Protein AF-A0A6J8AK42-F1 (afdb_monomer_lite)

InterPro domains:
  IPR026960 Reverse transcriptase zinc-binding domain [PF13966] (102-183)

Structure (mmCIF, N/CA/C/O backbone):
data_AF-A0A6J8AK42-F1
#
_entry.id   AF-A0A6J8AK42-F1
#
loop_
_atom_site.group_PDB
_atom_site.id
_atom_site.type_symbol
_atom_site.label_atom_id
_atom_site.label_alt_id
_atom_site.label_comp_id
_atom_site.label_asym_id
_atom_site.label_entity_id
_atom_site.label_seq_id
_atom_site.pdbx_PDB_ins_code
_atom_site.Cartn_x
_atom_site.Cartn_y
_atom_site.Cartn_z
_atom_site.occupancy
_atom_site.B_iso_or_equiv
_atom_site.auth_seq_id
_atom_site.auth_comp_id
_atom_site.auth_asym_id
_atom_site.auth_atom_id
_atom_site.pdbx_PDB_model_num
ATOM 1 N N . MET A 1 1 ? 24.166 16.605 -44.932 1.00 48.28 1 MET A N 1
ATOM 2 C CA . MET A 1 1 ? 25.137 16.134 -45.944 1.00 48.28 1 MET A CA 1
ATOM 3 C C . MET A 1 1 ? 24.367 15.437 -47.058 1.00 48.28 1 MET A C 1
ATOM 5 O O . MET A 1 1 ? 23.591 14.537 -46.762 1.00 48.28 1 MET A O 1
ATOM 9 N N . LYS A 1 2 ? 24.463 15.902 -48.309 1.00 53.16 2 LYS A N 1
ATOM 10 C CA . LYS A 1 2 ? 23.848 15.203 -49.450 1.00 53.16 2 LYS A CA 1
ATOM 11 C C . LYS A 1 2 ? 24.775 14.044 -49.838 1.00 53.16 2 LYS A C 1
ATOM 13 O O . LYS A 1 2 ? 25.928 14.300 -50.144 1.00 53.16 2 LYS A O 1
ATOM 18 N N . GLY A 1 3 ? 24.295 12.802 -49.785 1.00 66.06 3 GLY A N 1
ATOM 19 C CA . GLY A 1 3 ? 24.991 11.646 -50.366 1.00 66.06 3 GLY A CA 1
ATOM 20 C C . GLY A 1 3 ? 25.289 10.497 -49.404 1.00 66.06 3 GLY A C 1
ATOM 21 O O . GLY A 1 3 ? 24.804 9.403 -49.639 1.00 66.06 3 GLY A O 1
ATOM 22 N N . ILE A 1 4 ? 26.032 10.739 -48.319 1.00 74.75 4 ILE A N 1
ATOM 23 C CA . ILE A 1 4 ? 26.529 9.674 -47.425 1.00 74.75 4 ILE A CA 1
ATOM 24 C C . ILE A 1 4 ? 25.590 9.496 -46.225 1.00 74.75 4 ILE A C 1
ATOM 26 O O . ILE A 1 4 ? 25.419 10.424 -45.430 1.00 74.75 4 ILE A O 1
ATOM 30 N N . ARG A 1 5 ? 24.975 8.318 -46.093 1.00 72.31 5 ARG A N 1
ATOM 31 C CA . ARG A 1 5 ? 24.069 7.940 -44.990 1.00 72.31 5 ARG A CA 1
ATOM 32 C C . ARG A 1 5 ? 24.432 6.600 -44.357 1.00 72.31 5 ARG A C 1
ATOM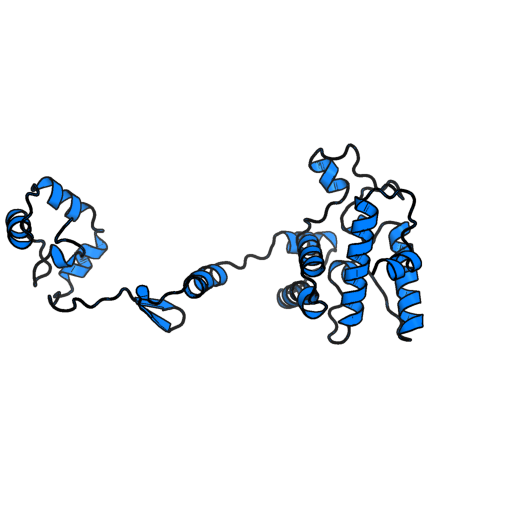 34 O O . ARG A 1 5 ? 24.191 6.416 -43.167 1.00 72.31 5 ARG A O 1
ATOM 41 N N . PHE A 1 6 ? 25.005 5.690 -45.133 1.00 73.19 6 PHE A N 1
ATOM 42 C CA . PHE A 1 6 ? 25.356 4.338 -44.722 1.00 73.19 6 PHE A CA 1
ATOM 43 C C . PHE A 1 6 ? 26.848 4.081 -44.910 1.00 73.19 6 PHE A C 1
ATOM 45 O O . PHE A 1 6 ? 27.521 4.758 -45.683 1.00 73.19 6 PHE A O 1
ATOM 52 N N . ILE A 1 7 ? 27.373 3.055 -44.238 1.00 75.44 7 ILE A N 1
ATOM 53 C CA . ILE A 1 7 ? 28.766 2.639 -44.442 1.00 75.44 7 ILE A CA 1
ATOM 54 C C . ILE A 1 7 ? 28.964 2.116 -45.877 1.00 75.44 7 ILE A C 1
ATOM 56 O O . ILE A 1 7 ? 29.995 2.376 -46.486 1.00 75.44 7 ILE A O 1
ATOM 60 N N . ASN A 1 8 ? 27.926 1.521 -46.473 1.00 74.50 8 ASN A N 1
ATOM 61 C CA . ASN A 1 8 ? 27.904 1.090 -47.879 1.00 74.50 8 ASN A CA 1
ATOM 62 C C . ASN A 1 8 ? 28.128 2.240 -48.867 1.00 74.50 8 ASN A C 1
ATOM 64 O O . ASN A 1 8 ? 28.582 2.024 -49.984 1.00 74.50 8 ASN A O 1
ATOM 68 N N . ASP A 1 9 ? 27.838 3.477 -48.464 1.00 77.00 9 ASP A N 1
ATOM 69 C CA . ASP A 1 9 ? 27.999 4.631 -49.343 1.00 77.00 9 ASP A CA 1
ATOM 70 C C . ASP A 1 9 ? 29.475 4.990 -49.565 1.00 77.00 9 ASP A C 1
ATOM 72 O O . ASP A 1 9 ? 29.782 5.667 -50.556 1.00 77.00 9 ASP A O 1
ATOM 76 N N . ILE A 1 10 ? 30.363 4.536 -48.668 1.00 81.06 10 ILE A N 1
ATOM 77 C CA . ILE A 1 10 ? 31.803 4.841 -48.622 1.00 81.06 10 ILE A CA 1
ATOM 78 C C . ILE A 1 10 ? 32.706 3.618 -48.858 1.00 81.06 10 ILE A C 1
ATOM 80 O O . ILE A 1 10 ? 33.928 3.755 -48.769 1.00 81.06 10 ILE A O 1
ATOM 84 N N . VAL A 1 11 ? 32.134 2.454 -49.168 1.00 80.50 11 VAL A N 1
ATOM 85 C CA . VAL A 1 11 ? 32.864 1.237 -49.561 1.00 80.50 11 VAL A CA 1
ATOM 86 C C . VAL A 1 11 ? 32.481 0.810 -50.977 1.00 80.50 11 VAL A C 1
ATOM 88 O O . VAL A 1 11 ? 31.446 1.232 -51.499 1.00 80.50 11 VAL A O 1
ATOM 91 N N . ASP A 1 12 ? 33.350 0.043 -51.623 1.00 78.00 12 ASP A N 1
ATOM 92 C CA . ASP A 1 12 ? 33.107 -0.562 -52.929 1.00 78.00 12 ASP A CA 1
ATOM 93 C C . ASP A 1 12 ? 32.477 -1.965 -52.817 1.00 78.00 12 ASP A C 1
ATOM 95 O O . ASP A 1 12 ? 32.235 -2.480 -51.724 1.00 78.00 12 ASP A O 1
ATOM 99 N N . ASP A 1 13 ? 32.224 -2.597 -53.966 1.00 72.38 13 ASP A N 1
ATOM 100 C CA . ASP A 1 13 ? 31.601 -3.926 -54.072 1.00 72.38 13 ASP A CA 1
ATOM 101 C C . ASP A 1 13 ? 32.464 -5.054 -53.462 1.00 72.38 13 ASP A C 1
ATOM 103 O O . ASP A 1 13 ? 32.001 -6.185 -53.287 1.00 72.38 13 ASP A O 1
ATOM 107 N N . LYS A 1 14 ? 33.733 -4.765 -53.149 1.00 69.62 14 LYS A N 1
ATOM 108 C CA . LYS A 1 14 ? 34.677 -5.676 -52.490 1.00 69.62 14 LYS A CA 1
ATOM 109 C C . LYS A 1 14 ? 34.805 -5.398 -50.989 1.00 69.62 14 LYS A C 1
ATOM 111 O O . LYS A 1 14 ? 35.549 -6.107 -50.319 1.00 69.62 14 LYS A O 1
ATOM 116 N N . GLY A 1 15 ? 34.085 -4.404 -50.464 1.00 70.31 15 GLY A N 1
ATOM 117 C CA . GLY A 1 15 ? 34.171 -3.979 -49.067 1.00 70.31 15 GLY A CA 1
ATOM 118 C C . GLY A 1 15 ? 35.372 -3.072 -48.772 1.00 70.31 15 GLY A C 1
ATOM 119 O O . GLY A 1 15 ? 35.615 -2.742 -47.609 1.00 70.31 15 GLY A O 1
ATOM 120 N N . GLU A 1 16 ? 36.116 -2.632 -49.791 1.00 81.12 16 GLU A N 1
ATOM 121 C CA . GLU A 1 16 ? 37.234 -1.704 -49.628 1.00 81.12 16 GLU A CA 1
ATOM 122 C C . GLU A 1 16 ? 36.736 -0.256 -49.578 1.00 81.12 16 GLU A C 1
A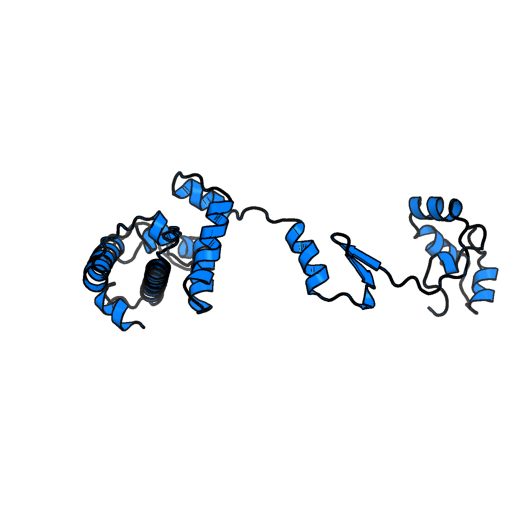TOM 124 O O . GLU A 1 16 ? 35.836 0.162 -50.307 1.00 81.12 16 GLU A O 1
ATOM 129 N N . PHE A 1 17 ? 37.321 0.559 -48.698 1.00 83.25 17 PHE A N 1
ATOM 130 C CA . PHE A 1 17 ? 36.904 1.951 -48.559 1.00 83.25 17 PHE A CA 1
ATOM 131 C C . PHE A 1 17 ? 37.307 2.799 -49.768 1.00 83.25 17 PHE A C 1
ATOM 133 O O . PHE A 1 17 ? 38.493 2.928 -50.076 1.00 83.25 17 PHE A O 1
ATOM 140 N N . LEU A 1 18 ? 36.340 3.523 -50.333 1.00 83.31 18 LEU A N 1
ATOM 141 C CA . LEU A 1 18 ? 36.555 4.449 -51.443 1.00 83.31 18 LEU A CA 1
ATOM 142 C C . LEU A 1 18 ? 37.589 5.537 -51.093 1.00 83.31 18 LEU A C 1
ATOM 144 O O . LEU A 1 18 ? 37.727 5.976 -49.939 1.00 83.31 18 LEU A O 1
ATOM 148 N N . SER A 1 19 ? 38.330 5.987 -52.108 1.00 83.44 19 SER A N 1
ATOM 149 C CA . SER A 1 19 ? 39.258 7.113 -51.986 1.00 83.44 19 SER A CA 1
ATOM 150 C C . SER A 1 19 ? 38.510 8.445 -51.856 1.00 83.44 19 SER A C 1
ATOM 152 O O . SER A 1 19 ? 37.329 8.555 -52.195 1.00 83.44 19 SER A O 1
ATOM 154 N N . HIS A 1 20 ? 39.204 9.476 -51.366 1.00 83.25 20 HIS A N 1
ATOM 155 C CA . HIS A 1 20 ? 38.597 10.792 -51.171 1.00 83.25 20 HIS A CA 1
ATOM 156 C C . HIS A 1 20 ? 38.088 11.414 -52.485 1.00 83.25 20 HIS A C 1
ATOM 158 O O . HIS A 1 20 ? 36.958 11.899 -52.540 1.00 83.25 20 HIS A O 1
ATOM 164 N N . ASP A 1 21 ? 38.857 11.281 -53.569 1.00 83.88 21 ASP A N 1
ATOM 165 C CA . ASP A 1 21 ? 38.473 11.723 -54.913 1.00 83.88 21 ASP A CA 1
ATOM 166 C C . ASP A 1 21 ? 37.246 10.978 -55.447 1.00 83.88 21 ASP A C 1
ATOM 168 O O . ASP A 1 21 ? 36.349 11.581 -56.041 1.00 83.88 21 ASP A O 1
ATOM 172 N N . ALA A 1 22 ? 37.172 9.664 -55.207 1.00 83.88 22 ALA A N 1
ATOM 173 C CA . ALA A 1 22 ? 36.045 8.843 -55.639 1.00 83.88 22 ALA A CA 1
ATOM 174 C C . ALA A 1 22 ? 34.744 9.253 -54.932 1.00 83.88 22 ALA A C 1
ATOM 176 O O . ALA A 1 22 ? 33.697 9.336 -55.575 1.00 83.88 22 ALA A O 1
ATOM 177 N N . ILE A 1 23 ? 34.808 9.566 -53.635 1.00 83.50 23 ILE A N 1
ATOM 178 C CA . ILE A 1 23 ? 33.658 10.032 -52.845 1.00 83.50 23 ILE A CA 1
ATOM 179 C C . ILE A 1 23 ? 33.205 11.424 -53.302 1.00 83.50 23 ILE A C 1
ATOM 181 O O . ILE A 1 23 ? 32.009 11.635 -53.525 1.00 83.50 23 ILE A O 1
ATOM 185 N N . ASN A 1 24 ? 34.149 12.350 -53.499 1.00 84.50 24 ASN A N 1
ATOM 186 C CA . ASN A 1 24 ? 33.858 13.695 -53.999 1.00 84.50 24 ASN A CA 1
ATOM 187 C C . ASN A 1 24 ? 33.188 13.649 -55.375 1.00 84.50 24 ASN A C 1
ATOM 189 O O . ASN A 1 24 ? 32.169 14.307 -55.585 1.00 84.50 24 ASN A O 1
ATOM 193 N N . LYS A 1 25 ? 33.687 12.798 -56.279 1.00 84.88 25 LYS A N 1
ATOM 194 C CA . LYS A 1 25 ? 33.098 12.594 -57.607 1.00 84.88 25 LYS A CA 1
ATOM 195 C C . LYS A 1 25 ? 31.718 11.928 -57.547 1.00 84.88 25 LYS A C 1
ATOM 197 O O . LYS A 1 25 ? 30.821 12.340 -58.277 1.00 84.88 25 LYS A O 1
ATOM 202 N N . LYS A 1 26 ? 31.532 10.921 -56.685 1.00 82.81 26 LYS A N 1
ATOM 203 C CA . LYS A 1 26 ? 30.281 10.144 -56.570 1.00 82.81 26 LYS A CA 1
ATOM 204 C C . LYS A 1 26 ? 29.116 10.978 -56.038 1.00 82.81 26 LYS A C 1
ATOM 206 O O . LYS A 1 26 ? 28.001 10.845 -56.531 1.00 82.81 26 LYS A O 1
ATOM 211 N N . TYR A 1 27 ? 29.365 11.840 -55.054 1.00 83.06 27 TYR A N 1
ATOM 212 C CA . TYR A 1 27 ? 28.313 12.620 -54.389 1.00 83.06 27 TYR A CA 1
ATOM 213 C C . TYR A 1 27 ? 28.354 14.119 -54.704 1.00 83.06 27 TYR A C 1
ATOM 215 O O . TYR A 1 27 ? 27.572 14.878 -54.132 1.00 83.06 27 TYR A O 1
ATOM 223 N N . ASN A 1 28 ? 29.236 14.539 -55.620 1.00 82.88 28 ASN A N 1
ATOM 224 C CA . ASN A 1 28 ? 29.503 15.941 -55.947 1.00 82.88 28 ASN A CA 1
ATOM 225 C C . ASN A 1 28 ? 29.790 16.773 -54.683 1.00 82.88 28 ASN A C 1
ATOM 227 O O . ASN A 1 28 ? 29.137 17.783 -54.403 1.00 82.88 28 ASN A O 1
ATOM 231 N N . LEU A 1 29 ? 30.724 16.272 -53.875 1.00 81.88 29 LEU A N 1
ATOM 232 C CA . LEU A 1 29 ? 31.144 16.862 -52.609 1.00 81.88 29 LEU A CA 1
ATOM 233 C C . LEU A 1 29 ? 32.526 17.512 -52.756 1.00 81.88 29 LEU A C 1
ATOM 235 O O . LEU A 1 29 ? 33.324 17.105 -53.594 1.00 81.88 29 LEU A O 1
ATOM 239 N N . ASN A 1 30 ? 32.804 18.516 -51.923 1.00 82.31 30 ASN A N 1
ATOM 240 C CA . ASN A 1 30 ? 34.119 19.152 -51.812 1.00 82.31 30 ASN A CA 1
ATOM 241 C C . ASN A 1 30 ? 34.685 18.891 -50.410 1.00 82.31 30 ASN A C 1
ATOM 243 O O . ASN A 1 30 ? 34.696 19.778 -49.558 1.00 82.31 30 ASN A O 1
ATOM 247 N N . VAL A 1 31 ? 35.019 17.629 -50.139 1.00 82.75 31 VAL A N 1
ATOM 248 C CA . VAL A 1 31 ? 35.445 17.142 -48.821 1.00 82.75 31 VAL A CA 1
ATOM 249 C C . VAL A 1 31 ? 36.935 16.806 -48.866 1.00 82.75 31 VAL A C 1
ATOM 251 O O . VAL A 1 31 ? 37.419 16.245 -49.853 1.00 82.75 31 VAL A O 1
ATOM 254 N N . THR A 1 32 ? 37.684 17.151 -47.817 1.00 86.00 32 THR A N 1
ATOM 255 C CA . THR A 1 32 ? 39.128 16.888 -47.781 1.00 86.00 32 THR A CA 1
ATOM 256 C C . THR A 1 32 ? 39.428 15.430 -47.433 1.00 86.00 32 THR A C 1
ATOM 258 O O . THR A 1 32 ? 38.596 14.698 -46.890 1.00 86.00 32 THR A O 1
ATOM 261 N N . PHE A 1 33 ? 40.662 14.996 -47.697 1.00 86.62 33 PHE A N 1
ATOM 262 C CA . PHE A 1 33 ? 41.138 13.687 -47.248 1.00 86.62 33 PHE A CA 1
ATOM 263 C C . PHE A 1 33 ? 40.980 13.493 -45.728 1.00 86.62 33 PHE A C 1
ATOM 265 O O . PHE A 1 33 ? 40.582 12.414 -45.289 1.00 86.62 33 PHE A O 1
ATOM 272 N N . VAL A 1 34 ? 41.249 14.534 -44.930 1.00 86.94 34 VAL A N 1
ATOM 273 C CA . VAL A 1 34 ? 41.191 14.477 -43.458 1.00 86.94 34 VAL A CA 1
ATOM 274 C C . VAL A 1 34 ? 39.763 14.249 -42.965 1.00 86.94 34 VAL A C 1
ATOM 276 O O . VAL A 1 34 ? 39.544 13.454 -42.048 1.00 86.94 34 VAL A O 1
ATOM 279 N N . ASP A 1 35 ? 38.782 14.879 -43.606 1.00 84.12 35 ASP A N 1
ATOM 280 C CA . ASP A 1 35 ? 37.367 14.708 -43.267 1.00 84.12 35 ASP A CA 1
ATOM 281 C C . ASP A 1 35 ? 36.910 13.261 -43.516 1.00 84.12 35 ASP A C 1
ATOM 283 O O . ASP A 1 35 ? 36.260 12.640 -42.673 1.00 84.12 35 ASP A O 1
ATOM 287 N N . ILE A 1 36 ? 37.313 12.678 -44.650 1.00 82.94 36 ILE A N 1
ATOM 288 C CA . ILE A 1 36 ? 36.985 11.288 -44.996 1.00 82.94 36 ILE A CA 1
ATOM 289 C C . ILE A 1 36 ? 37.731 10.301 -44.096 1.00 82.94 36 ILE A C 1
ATOM 291 O O . ILE A 1 36 ? 37.151 9.299 -43.671 1.00 82.94 36 ILE A O 1
ATOM 295 N N . LEU A 1 37 ? 38.989 10.580 -43.753 1.00 84.19 37 LEU A N 1
ATOM 296 C CA . LEU A 1 37 ? 39.739 9.779 -42.789 1.00 84.19 37 LEU A CA 1
ATOM 297 C C . LEU A 1 37 ? 39.067 9.791 -41.411 1.00 84.19 37 LEU A C 1
ATOM 299 O O . LEU A 1 37 ? 38.938 8.736 -40.794 1.00 84.19 37 LEU A O 1
ATOM 303 N N . SER A 1 38 ? 38.582 10.947 -40.957 1.00 85.50 38 SER A N 1
ATOM 304 C CA . SER A 1 38 ? 37.866 11.076 -39.683 1.00 85.50 38 SER A CA 1
ATOM 305 C C . SER A 1 38 ? 36.605 10.208 -39.656 1.00 85.50 38 SER A C 1
ATOM 307 O O . SER A 1 38 ? 36.372 9.493 -38.682 1.00 85.50 38 SER A O 1
ATOM 309 N N . ILE A 1 39 ? 35.845 10.175 -40.757 1.00 83.50 39 ILE A N 1
ATOM 310 C CA . ILE A 1 39 ? 34.684 9.282 -40.907 1.00 83.50 39 ILE A CA 1
ATOM 311 C C . ILE A 1 39 ? 35.117 7.810 -40.839 1.00 83.50 39 ILE A C 1
ATOM 313 O O . ILE A 1 39 ? 34.519 7.029 -40.102 1.00 83.50 39 ILE A O 1
ATOM 317 N N . LYS A 1 40 ? 36.184 7.423 -41.554 1.00 83.88 40 LYS A N 1
ATOM 318 C CA . LYS A 1 40 ? 36.711 6.046 -41.514 1.00 83.88 40 LYS A CA 1
ATOM 319 C C . LYS A 1 40 ? 37.176 5.654 -40.112 1.00 83.88 40 LYS A C 1
ATOM 321 O O . LYS A 1 40 ? 36.998 4.506 -39.709 1.00 83.88 40 LYS A O 1
ATOM 326 N N . LEU A 1 41 ? 37.780 6.571 -39.359 1.00 85.88 41 LEU A N 1
ATOM 327 C CA . LEU A 1 41 ? 38.254 6.315 -37.997 1.00 85.88 41 LEU A CA 1
ATOM 328 C C . LEU A 1 41 ? 37.110 6.202 -36.983 1.00 85.88 41 LEU A C 1
ATOM 330 O O . LEU A 1 41 ? 37.238 5.423 -36.043 1.00 85.88 41 LEU A O 1
ATOM 334 N N . ALA A 1 42 ? 35.992 6.896 -37.203 1.00 87.25 42 ALA A N 1
ATOM 335 C CA . ALA A 1 42 ? 34.809 6.821 -36.343 1.00 87.25 42 ALA A CA 1
ATOM 336 C C . ALA A 1 42 ? 34.072 5.468 -36.413 1.00 87.25 42 ALA A C 1
ATOM 338 O O . ALA A 1 42 ? 33.265 5.163 -35.537 1.00 87.25 42 ALA A O 1
ATOM 339 N N . ILE A 1 43 ? 34.338 4.648 -37.436 1.00 85.69 43 ILE A N 1
ATOM 340 C CA . ILE A 1 43 ? 33.735 3.316 -37.578 1.00 85.69 43 ILE A CA 1
ATOM 341 C C . ILE A 1 43 ? 34.451 2.322 -36.641 1.00 85.69 43 ILE A C 1
ATOM 343 O O . ILE A 1 43 ? 35.679 2.176 -36.755 1.00 85.69 43 ILE A O 1
ATOM 347 N N . PRO A 1 44 ? 33.715 1.606 -35.763 1.00 88.31 44 PRO A N 1
ATOM 348 C CA . PRO A 1 44 ? 34.269 0.567 -34.893 1.00 88.31 44 PRO A CA 1
ATOM 349 C C . PRO A 1 44 ? 35.057 -0.498 -35.663 1.00 88.31 44 PRO A C 1
ATOM 351 O O . PRO A 1 44 ? 34.723 -0.826 -36.801 1.00 88.31 44 PRO A O 1
ATOM 354 N N . ARG A 1 45 ? 36.103 -1.056 -35.041 1.00 81.62 45 ARG A N 1
ATOM 355 C CA . ARG A 1 45 ? 36.974 -2.060 -35.684 1.00 81.62 45 ARG A CA 1
ATOM 356 C C . ARG A 1 45 ? 36.198 -3.311 -36.089 1.00 81.62 45 ARG A C 1
ATOM 358 O O . ARG A 1 45 ? 36.238 -3.668 -37.258 1.00 81.62 45 ARG A O 1
ATOM 365 N N . ASP A 1 46 ? 35.388 -3.843 -35.181 1.00 82.69 46 ASP A N 1
ATOM 366 C CA . ASP A 1 46 ? 34.572 -5.040 -35.419 1.00 82.69 46 ASP A CA 1
ATOM 367 C C . ASP A 1 46 ? 33.662 -4.893 -36.650 1.00 82.69 46 ASP A C 1
ATOM 369 O O . ASP A 1 46 ? 33.413 -5.847 -37.379 1.00 82.69 46 ASP A O 1
ATOM 373 N N . TRP A 1 47 ? 33.182 -3.676 -36.930 1.00 81.50 47 TRP A N 1
ATOM 374 C CA . TRP A 1 47 ? 32.343 -3.414 -38.100 1.00 81.50 47 TRP A CA 1
ATOM 375 C C . TRP A 1 47 ? 33.151 -3.421 -39.396 1.00 81.50 47 TRP A C 1
ATOM 377 O O . TRP A 1 47 ? 32.658 -3.905 -40.409 1.00 81.50 47 TRP A O 1
ATOM 387 N N . LYS A 1 48 ? 34.390 -2.915 -39.374 1.00 79.19 48 LYS A N 1
ATOM 388 C CA . LYS A 1 48 ? 35.296 -2.966 -40.535 1.00 79.19 48 LYS A CA 1
ATOM 389 C C . LYS A 1 48 ? 35.619 -4.408 -40.903 1.00 79.19 48 LYS A C 1
ATOM 391 O O . LYS A 1 48 ? 35.581 -4.745 -42.081 1.00 79.19 48 LYS A O 1
ATOM 396 N N . ASP A 1 49 ? 35.857 -5.246 -39.899 1.00 78.88 49 ASP A N 1
ATOM 397 C CA . ASP A 1 49 ? 36.142 -6.666 -40.101 1.00 78.88 49 ASP A CA 1
ATOM 398 C C . ASP A 1 49 ? 34.935 -7.394 -40.714 1.00 78.88 49 ASP A C 1
ATOM 400 O O . ASP A 1 49 ? 35.096 -8.185 -41.642 1.00 78.88 49 ASP A O 1
ATOM 404 N N . LEU A 1 50 ? 33.714 -7.065 -40.276 1.00 76.19 50 LEU A N 1
ATOM 405 C CA . LEU A 1 50 ? 32.478 -7.607 -40.854 1.00 76.19 50 LEU A CA 1
ATOM 406 C C . LEU A 1 50 ? 32.245 -7.163 -42.306 1.00 76.19 50 LEU A C 1
ATOM 408 O O . LEU A 1 50 ? 31.798 -7.967 -43.123 1.00 76.19 50 LEU A O 1
ATOM 412 N N . ILE A 1 51 ? 32.557 -5.908 -42.638 1.00 75.25 51 ILE A N 1
ATOM 413 C CA . ILE A 1 51 ? 32.401 -5.367 -43.999 1.00 75.25 51 ILE A CA 1
ATOM 414 C C . ILE A 1 51 ? 33.359 -6.048 -44.980 1.00 75.25 51 ILE A C 1
ATOM 416 O O . ILE A 1 51 ? 32.975 -6.317 -46.111 1.00 75.25 51 ILE A O 1
ATOM 420 N N . LEU A 1 52 ? 34.582 -6.362 -44.547 1.00 69.31 52 LEU A N 1
ATOM 421 C CA . LEU A 1 52 ? 35.570 -7.064 -45.374 1.00 69.31 52 LEU A CA 1
ATOM 422 C C . LEU A 1 52 ? 35.199 -8.536 -45.623 1.00 69.31 52 LEU A C 1
ATOM 424 O O . LEU A 1 52 ? 35.619 -9.119 -46.618 1.00 69.31 52 LEU A O 1
ATOM 428 N N . GLN A 1 53 ? 34.426 -9.148 -44.721 1.00 67.12 53 GLN A N 1
ATOM 429 C CA . GLN A 1 53 ? 34.006 -10.551 -44.823 1.00 67.12 53 GLN A CA 1
ATOM 430 C C . GLN A 1 53 ? 32.734 -10.743 -45.658 1.00 67.12 53 GLN A C 1
ATOM 432 O O . GLN A 1 53 ? 32.513 -11.824 -46.206 1.00 67.12 53 GLN A O 1
ATOM 437 N N . GLN A 1 54 ? 31.882 -9.722 -45.749 1.00 63.22 54 GLN A N 1
ATOM 438 C CA . GLN A 1 54 ? 30.643 -9.773 -46.517 1.00 63.22 54 GLN A CA 1
ATOM 439 C C . GLN A 1 54 ? 30.871 -9.095 -47.869 1.00 63.22 54 GLN A C 1
ATOM 441 O O . GLN A 1 54 ? 31.072 -7.891 -47.935 1.00 63.22 54 GLN A O 1
ATOM 446 N N . HIS A 1 55 ? 30.814 -9.846 -48.972 1.00 57.75 55 HIS A N 1
ATOM 447 C CA . HIS A 1 55 ? 30.713 -9.244 -50.304 1.00 57.75 55 HIS A CA 1
ATOM 448 C C . HIS A 1 55 ? 29.398 -8.453 -50.389 1.00 57.75 55 HIS A C 1
ATOM 450 O O . HIS A 1 55 ? 28.324 -9.020 -50.603 1.00 57.75 55 HIS A O 1
ATOM 456 N N . MET A 1 56 ? 29.471 -7.145 -50.148 1.00 55.66 56 MET A N 1
ATOM 457 C CA . MET A 1 56 ? 28.305 -6.272 -50.053 1.00 55.66 56 MET A CA 1
ATOM 458 C C . MET A 1 56 ? 27.727 -6.037 -51.451 1.00 55.66 56 MET A C 1
ATOM 460 O O . MET A 1 56 ? 28.272 -5.280 -52.247 1.00 55.66 56 MET A O 1
ATOM 464 N N . SER A 1 57 ? 26.594 -6.667 -51.768 1.00 52.88 57 SER A N 1
ATOM 465 C CA . SER A 1 57 ? 25.860 -6.354 -52.998 1.00 52.88 57 SER A CA 1
ATOM 466 C C . SER A 1 57 ? 25.274 -4.928 -52.917 1.00 52.88 57 SER A C 1
ATOM 468 O O . SER A 1 57 ? 24.554 -4.651 -51.950 1.00 52.88 57 SER A O 1
ATOM 470 N N . PRO A 1 58 ? 25.464 -4.040 -53.915 1.00 48.69 58 PRO A N 1
ATOM 471 C CA . PRO A 1 58 ? 25.076 -2.621 -53.823 1.00 48.69 58 PRO A CA 1
ATOM 472 C C . PRO A 1 58 ? 23.569 -2.332 -53.841 1.00 48.69 58 PRO A C 1
ATOM 474 O O . PRO A 1 58 ? 23.171 -1.171 -53.879 1.00 48.69 58 PRO A O 1
ATOM 477 N N . ASN A 1 59 ? 22.708 -3.352 -53.859 1.00 47.25 59 ASN A N 1
ATOM 478 C CA . ASN A 1 59 ? 21.303 -3.189 -54.224 1.00 47.25 59 ASN A CA 1
ATOM 479 C C . ASN A 1 59 ? 20.336 -3.781 -53.198 1.00 47.25 59 ASN A C 1
ATOM 481 O O . ASN A 1 59 ? 19.586 -4.717 -53.454 1.00 47.25 59 ASN A O 1
ATOM 485 N N . SER A 1 60 ? 20.309 -3.169 -52.022 1.00 48.78 60 SER A N 1
ATOM 486 C CA . SER A 1 60 ? 19.188 -3.305 -51.090 1.00 48.78 60 SER A CA 1
ATOM 487 C C . SER A 1 60 ? 18.946 -1.972 -50.388 1.00 48.78 60 SER A C 1
ATOM 489 O O . SER A 1 60 ? 19.012 -1.837 -49.170 1.00 48.78 60 SER A O 1
ATOM 491 N N . ASN A 1 61 ? 18.593 -0.956 -51.178 1.00 47.47 61 ASN A N 1
ATOM 492 C CA . ASN A 1 61 ? 18.110 0.347 -50.696 1.00 47.47 61 ASN A CA 1
ATOM 493 C C . ASN A 1 61 ? 16.737 0.276 -49.987 1.00 47.47 61 ASN A C 1
ATOM 495 O O . ASN A 1 61 ? 15.989 1.250 -49.951 1.00 47.47 61 ASN A O 1
ATOM 499 N N . SER A 1 62 ? 16.397 -0.862 -49.386 1.00 50.25 62 SER A N 1
ATOM 500 C CA . SER A 1 62 ? 15.224 -1.024 -48.535 1.00 50.25 62 SER A CA 1
ATOM 501 C C . SER A 1 62 ? 15.550 -1.799 -47.260 1.00 50.25 62 SER A C 1
ATOM 503 O O . SER A 1 62 ? 14.755 -2.625 -46.817 1.00 50.25 62 SER A O 1
ATOM 505 N N . PHE A 1 63 ? 16.693 -1.539 -46.627 1.00 55.12 63 PHE A N 1
ATOM 506 C CA . PHE A 1 63 ? 16.825 -1.870 -45.212 1.00 55.12 63 PHE A CA 1
ATOM 507 C C . PHE A 1 63 ? 16.128 -0.786 -44.393 1.00 55.12 63 PHE A C 1
ATOM 509 O O . PHE A 1 63 ? 16.733 0.163 -43.899 1.00 55.12 63 PHE A O 1
ATOM 516 N N . GLY A 1 64 ? 14.806 -0.912 -44.267 1.00 58.16 64 GLY A N 1
ATOM 517 C CA . GLY A 1 64 ? 14.134 -0.309 -43.126 1.00 58.16 64 GLY A CA 1
ATOM 518 C C . GLY A 1 64 ? 14.741 -0.953 -41.890 1.00 58.16 64 GLY A C 1
ATOM 519 O O . GLY A 1 64 ? 14.734 -2.177 -41.801 1.00 58.16 64 GLY A O 1
ATOM 520 N N . PHE A 1 65 ? 15.314 -0.165 -40.981 1.00 66.62 65 PHE A N 1
ATOM 521 C CA . PHE A 1 65 ? 15.776 -0.696 -39.703 1.00 66.62 65 PHE A CA 1
ATOM 522 C C . PHE A 1 65 ? 14.656 -1.557 -39.113 1.00 66.62 65 PHE A C 1
ATOM 524 O O . PHE A 1 65 ? 13.518 -1.093 -39.033 1.00 66.62 65 PHE A O 1
ATOM 531 N N . VAL A 1 66 ? 14.944 -2.813 -38.784 1.00 68.00 66 VAL A N 1
ATOM 532 C CA . VAL A 1 66 ? 13.953 -3.738 -38.234 1.00 68.00 66 VAL A CA 1
ATOM 533 C C . VAL A 1 66 ? 14.200 -3.837 -36.742 1.00 68.00 66 VAL A C 1
ATOM 535 O O . VAL A 1 66 ? 15.301 -4.136 -36.295 1.00 68.00 66 VAL A O 1
ATOM 538 N N . PHE A 1 67 ? 13.160 -3.556 -35.982 1.00 71.94 67 PHE A N 1
ATOM 539 C CA . PHE A 1 67 ? 13.077 -3.869 -34.578 1.00 71.94 67 PHE A CA 1
ATOM 540 C C . PHE A 1 67 ? 12.668 -5.328 -34.410 1.00 71.94 67 PHE A C 1
ATOM 542 O O . PHE A 1 67 ? 11.679 -5.762 -35.006 1.00 71.94 67 PHE A O 1
ATOM 549 N N . GLU A 1 68 ? 13.427 -6.064 -33.605 1.00 74.12 68 GLU A N 1
ATOM 550 C CA . GLU A 1 68 ? 13.158 -7.457 -33.272 1.00 74.12 68 GLU A CA 1
ATOM 551 C C . GLU A 1 68 ? 12.997 -7.601 -31.758 1.00 74.12 68 GLU A C 1
ATOM 553 O O . GLU A 1 68 ? 13.914 -7.298 -30.995 1.00 74.12 68 GLU A O 1
ATOM 558 N N . TYR A 1 69 ? 11.815 -8.049 -31.331 1.00 70.31 69 TYR A N 1
ATOM 559 C CA . TYR A 1 69 ? 11.511 -8.357 -29.934 1.00 70.31 69 TYR A CA 1
ATOM 560 C C . TYR A 1 69 ? 10.531 -9.529 -29.851 1.00 70.31 69 TYR A C 1
ATOM 562 O O . TYR A 1 69 ? 9.528 -9.518 -30.561 1.00 70.31 69 TYR A O 1
ATOM 570 N N . GLU A 1 70 ? 10.823 -10.545 -29.030 1.00 65.50 70 GLU A N 1
ATOM 571 C CA . GLU A 1 70 ? 9.984 -11.752 -28.859 1.00 65.50 70 GLU A CA 1
ATOM 572 C C . GLU A 1 70 ? 9.482 -12.362 -30.188 1.00 65.50 70 GLU A C 1
ATOM 574 O O . GLU A 1 70 ? 8.293 -12.623 -30.372 1.00 65.50 70 GLU A O 1
ATOM 579 N N . ASN A 1 71 ? 10.381 -12.550 -31.162 1.00 66.69 71 ASN A N 1
ATOM 580 C CA . ASN A 1 71 ? 10.081 -13.047 -32.517 1.00 66.69 71 ASN A CA 1
ATOM 581 C C . ASN A 1 71 ? 9.172 -12.146 -33.380 1.00 66.69 71 ASN A C 1
ATOM 583 O O . ASN A 1 71 ? 8.777 -12.540 -34.481 1.00 66.69 71 ASN A O 1
ATOM 587 N N . LYS A 1 72 ? 8.856 -10.921 -32.945 1.00 69.94 72 LYS A N 1
ATOM 588 C CA . LYS A 1 72 ? 8.187 -9.914 -33.777 1.00 69.94 72 LYS A CA 1
ATOM 589 C C . LYS A 1 72 ? 9.229 -9.040 -34.456 1.00 69.94 72 LYS A C 1
ATOM 591 O O . LYS A 1 72 ? 9.968 -8.320 -33.794 1.00 69.94 72 LYS A O 1
ATOM 596 N N . LYS A 1 73 ? 9.243 -9.080 -35.789 1.00 76.12 73 LYS A N 1
ATOM 597 C CA . LYS A 1 73 ? 10.041 -8.195 -36.643 1.00 76.12 73 LYS A CA 1
ATOM 598 C C . LYS A 1 73 ? 9.156 -7.090 -37.190 1.00 76.12 73 LYS A C 1
ATOM 600 O O . LYS A 1 73 ? 8.194 -7.369 -37.905 1.00 76.12 73 LYS A O 1
ATOM 605 N N . MET A 1 74 ? 9.477 -5.839 -36.883 1.00 76.12 74 MET A N 1
ATOM 606 C CA . MET A 1 74 ? 8.763 -4.694 -37.442 1.00 76.12 74 MET A CA 1
ATOM 607 C C . MET A 1 74 ? 9.713 -3.583 -37.880 1.00 76.12 74 MET A C 1
ATOM 609 O O . MET A 1 74 ? 10.731 -3.361 -37.235 1.00 76.12 74 MET A O 1
ATOM 613 N N . PRO A 1 75 ? 9.405 -2.849 -38.958 1.00 79.94 75 PRO A N 1
ATOM 614 C CA . PRO A 1 75 ? 10.173 -1.663 -39.314 1.00 79.94 75 PRO A CA 1
ATOM 615 C C . PRO A 1 75 ? 10.149 -0.638 -38.174 1.00 79.94 75 PRO A C 1
ATOM 617 O O . PRO A 1 75 ? 9.082 -0.375 -37.622 1.00 79.94 75 PRO A O 1
ATOM 620 N N . ILE A 1 76 ? 11.279 0.013 -37.884 1.00 77.44 76 ILE A N 1
ATOM 621 C CA . ILE A 1 76 ? 11.373 1.106 -36.902 1.00 77.44 76 ILE A CA 1
ATOM 622 C C . ILE A 1 76 ? 10.382 2.227 -37.234 1.00 77.44 76 ILE A C 1
ATOM 624 O O . ILE A 1 76 ? 9.809 2.832 -36.336 1.00 77.44 76 ILE A O 1
ATOM 628 N N . SER A 1 77 ? 10.102 2.462 -38.520 1.00 77.31 77 SER A N 1
ATOM 629 C CA . SER A 1 77 ? 9.094 3.435 -38.963 1.00 77.31 77 SER A CA 1
ATOM 630 C C . SER A 1 77 ? 7.661 3.107 -38.528 1.00 77.31 77 SER A C 1
ATOM 632 O O . SER A 1 77 ? 6.800 3.979 -38.594 1.00 77.31 77 SER A O 1
ATOM 634 N N . LYS A 1 78 ? 7.393 1.866 -38.105 1.00 79.12 78 LYS A N 1
ATOM 635 C CA . LYS A 1 78 ? 6.091 1.394 -37.615 1.00 79.12 78 LYS A CA 1
ATOM 636 C C . LYS A 1 78 ? 6.078 1.142 -36.103 1.00 79.12 78 LYS A C 1
ATOM 638 O O . LYS A 1 78 ? 5.072 0.645 -35.605 1.00 79.12 78 LYS A O 1
ATOM 643 N N . LEU A 1 79 ? 7.164 1.459 -35.391 1.00 80.69 79 LEU A N 1
ATOM 644 C CA . LEU A 1 79 ? 7.209 1.332 -33.937 1.00 80.69 79 LEU A CA 1
ATOM 645 C C . LEU A 1 79 ? 6.307 2.366 -33.275 1.00 80.69 79 LEU A C 1
ATOM 647 O O . LEU A 1 79 ? 6.367 3.557 -33.586 1.00 80.69 79 LEU A O 1
ATOM 651 N N . PHE A 1 80 ? 5.540 1.916 -32.291 1.00 81.81 80 PHE A N 1
ATOM 652 C CA . PHE A 1 80 ? 4.873 2.797 -31.349 1.00 81.81 80 PHE A CA 1
ATOM 653 C C . PHE A 1 80 ? 5.643 2.840 -30.028 1.00 81.81 80 PHE A C 1
ATOM 655 O O . PHE A 1 80 ? 6.388 1.926 -29.679 1.00 81.81 80 PHE A O 1
ATOM 662 N N . ALA A 1 81 ? 5.406 3.890 -29.237 1.00 82.06 81 ALA A N 1
ATOM 663 C CA . ALA A 1 81 ? 6.026 4.045 -27.920 1.00 82.06 81 ALA A CA 1
ATOM 664 C C . ALA A 1 81 ? 5.801 2.824 -27.005 1.00 82.06 81 ALA A C 1
ATOM 666 O O . ALA A 1 81 ? 6.691 2.468 -26.242 1.00 82.06 81 ALA A O 1
ATOM 667 N N . LYS A 1 82 ? 4.650 2.142 -27.122 1.00 80.69 82 LYS A N 1
ATOM 668 C CA . LYS A 1 82 ? 4.333 0.916 -26.367 1.00 80.69 82 LYS A CA 1
ATOM 669 C C . LYS A 1 82 ? 5.295 -0.246 -26.656 1.00 80.69 82 LYS A C 1
ATOM 671 O O . LYS A 1 82 ? 5.609 -0.993 -25.739 1.00 80.69 82 LYS A O 1
ATOM 676 N N . ASP A 1 83 ? 5.767 -0.369 -27.899 1.00 79.19 83 ASP A N 1
ATOM 677 C CA . ASP A 1 83 ? 6.633 -1.469 -28.344 1.00 79.19 83 ASP A CA 1
ATOM 678 C C . ASP A 1 83 ? 8.070 -1.264 -27.841 1.00 79.19 83 ASP A C 1
ATOM 680 O O . ASP A 1 83 ? 8.804 -2.210 -27.576 1.00 79.19 83 ASP A O 1
ATOM 684 N N . VAL A 1 84 ? 8.467 -0.001 -27.669 1.00 79.75 84 VAL A N 1
ATOM 685 C CA . VAL A 1 84 ? 9.736 0.364 -27.034 1.00 79.75 84 VAL A CA 1
ATOM 686 C C . VAL A 1 84 ? 9.618 0.279 -25.508 1.00 79.75 84 VAL A C 1
ATOM 688 O O . VAL A 1 84 ? 10.554 -0.148 -24.841 1.00 79.75 84 VAL A O 1
ATOM 691 N N . TYR A 1 85 ? 8.469 0.654 -24.940 1.00 77.75 85 TYR A N 1
ATOM 692 C CA . TYR A 1 85 ? 8.222 0.619 -23.497 1.00 77.75 85 TYR A CA 1
ATOM 693 C C . TYR A 1 85 ? 8.241 -0.803 -22.918 1.00 77.75 85 TYR A C 1
ATOM 695 O O . TYR A 1 85 ? 8.785 -0.994 -21.831 1.00 77.75 85 TYR A O 1
ATOM 703 N N . SER A 1 86 ? 7.742 -1.807 -23.649 1.00 75.62 86 SER A N 1
ATOM 704 C CA . SER A 1 86 ? 7.823 -3.211 -23.214 1.00 75.62 86 SER A CA 1
ATOM 705 C C . SER A 1 86 ? 9.265 -3.670 -22.969 1.00 75.62 86 SER A C 1
ATOM 707 O O . SER A 1 86 ? 9.520 -4.366 -21.993 1.00 75.62 86 SER A O 1
ATOM 709 N N . LEU A 1 87 ? 10.237 -3.181 -23.753 1.00 74.69 87 LEU A N 1
ATOM 710 C CA . LEU A 1 87 ? 11.662 -3.474 -23.531 1.00 74.69 87 LEU A CA 1
ATOM 711 C C . LEU A 1 87 ? 12.172 -2.998 -22.172 1.00 74.69 87 LEU A C 1
ATOM 713 O O . LEU A 1 87 ? 13.110 -3.575 -21.627 1.00 74.69 87 LEU A O 1
ATOM 717 N N . PHE A 1 88 ? 11.629 -1.888 -21.674 1.00 73.69 88 PHE A N 1
ATOM 718 C CA . PHE A 1 88 ? 12.050 -1.312 -20.403 1.00 73.69 88 PHE A CA 1
ATOM 719 C C . PHE A 1 88 ? 11.399 -2.022 -19.221 1.00 73.69 88 PHE A C 1
ATOM 721 O O . PHE A 1 88 ? 12.045 -2.150 -18.184 1.00 73.69 88 PHE A O 1
ATOM 728 N N . ILE A 1 89 ? 10.167 -2.514 -19.382 1.00 71.50 89 ILE A N 1
ATOM 729 C CA . ILE A 1 89 ? 9.490 -3.312 -18.354 1.00 71.50 89 ILE A CA 1
ATOM 730 C C . ILE A 1 89 ? 10.228 -4.637 -18.131 1.00 71.50 89 ILE A C 1
ATOM 732 O O . ILE A 1 89 ? 10.541 -4.974 -16.990 1.00 71.50 89 ILE A O 1
ATOM 736 N N . ASP A 1 90 ? 10.588 -5.341 -19.205 1.00 64.25 90 ASP A N 1
ATOM 737 C CA . ASP A 1 90 ? 11.152 -6.693 -19.095 1.00 64.25 90 ASP A CA 1
ATOM 738 C C . ASP A 1 90 ? 12.613 -6.721 -18.608 1.00 64.25 90 ASP A C 1
ATOM 740 O O . ASP A 1 90 ? 13.136 -7.769 -18.233 1.00 64.25 90 ASP A O 1
ATOM 744 N N . ARG A 1 91 ? 13.287 -5.565 -18.555 1.00 60.56 91 ARG A N 1
ATOM 745 C CA . ARG A 1 91 ? 14.700 -5.454 -18.149 1.00 60.56 91 ARG A CA 1
ATOM 746 C C . ARG A 1 91 ? 14.930 -5.169 -16.668 1.00 60.56 91 ARG A C 1
ATOM 748 O O . ARG A 1 91 ? 16.088 -5.097 -16.258 1.00 60.56 91 ARG A O 1
ATOM 755 N N . GLY A 1 92 ? 13.890 -5.011 -15.850 1.00 56.50 92 GLY A N 1
ATOM 756 C CA . GLY A 1 92 ? 14.129 -4.748 -14.434 1.00 56.50 92 GLY A CA 1
ATOM 757 C C . GLY A 1 92 ? 12.888 -4.501 -13.600 1.00 56.50 92 GLY A C 1
ATOM 758 O O . GLY A 1 92 ? 12.644 -3.371 -13.184 1.00 56.50 92 GLY A O 1
ATOM 759 N N . SER A 1 93 ? 12.169 -5.567 -13.254 1.00 59.84 93 SER A N 1
ATOM 760 C CA . SER A 1 93 ? 11.344 -5.547 -12.047 1.00 59.84 93 SER A CA 1
ATOM 761 C C . SER A 1 93 ? 12.226 -5.915 -10.856 1.00 59.84 93 SER A C 1
ATOM 763 O O . SER A 1 93 ? 12.299 -7.072 -10.456 1.00 59.84 93 SER A O 1
ATOM 765 N N . VAL A 1 94 ? 12.947 -4.934 -10.312 1.00 70.31 94 VAL A N 1
ATOM 766 C CA . VAL A 1 94 ? 13.582 -5.102 -8.999 1.00 70.31 94 VAL A CA 1
ATOM 767 C C . VAL A 1 94 ? 12.496 -4.934 -7.944 1.00 70.31 94 VAL A C 1
ATOM 769 O O . VAL A 1 94 ? 11.779 -3.929 -7.960 1.00 70.31 94 VAL A O 1
ATOM 772 N N . SER A 1 95 ? 12.380 -5.900 -7.031 1.00 77.81 95 SER A N 1
ATOM 773 C CA . SER A 1 95 ? 11.445 -5.822 -5.909 1.00 77.81 95 SER A CA 1
ATOM 774 C C . SER A 1 95 ? 11.617 -4.489 -5.169 1.00 77.81 95 SER A C 1
ATOM 776 O O . SER A 1 95 ? 12.736 -4.131 -4.786 1.00 77.81 95 SER A O 1
ATOM 778 N N . PRO A 1 96 ? 10.543 -3.698 -4.991 1.00 84.56 96 PRO A N 1
ATOM 779 C CA . PRO A 1 96 ? 10.630 -2.421 -4.303 1.00 84.56 96 PRO A CA 1
ATOM 780 C C . PRO A 1 96 ? 11.218 -2.579 -2.899 1.00 84.56 96 PRO A C 1
ATOM 782 O O . PRO A 1 96 ? 10.767 -3.423 -2.131 1.00 84.56 96 PRO A O 1
ATOM 785 N N . ILE A 1 97 ? 12.122 -1.677 -2.501 1.00 89.00 97 ILE A N 1
ATOM 786 C CA . ILE A 1 97 ? 12.694 -1.625 -1.135 1.00 89.00 97 ILE A CA 1
ATOM 787 C C . ILE A 1 97 ? 11.588 -1.571 -0.061 1.00 89.00 97 ILE A C 1
ATOM 789 O O . ILE A 1 97 ? 11.776 -1.985 1.081 1.00 89.00 97 ILE A O 1
ATOM 793 N N . SER A 1 98 ? 10.407 -1.052 -0.411 1.00 92.25 98 SER A N 1
ATOM 794 C CA . SER A 1 98 ? 9.249 -1.045 0.480 1.00 92.25 98 SER A CA 1
ATOM 795 C C . SER A 1 98 ? 8.767 -2.445 0.863 1.00 92.25 98 SER A C 1
ATOM 797 O O . SER A 1 98 ? 8.311 -2.587 1.991 1.00 92.25 98 SER A O 1
ATOM 799 N N . GLN A 1 99 ? 8.876 -3.451 -0.016 1.00 94.31 99 GLN A N 1
ATOM 800 C CA . GLN A 1 99 ? 8.498 -4.838 0.290 1.00 94.31 99 GLN A CA 1
ATOM 801 C C . GLN A 1 99 ? 9.362 -5.401 1.411 1.00 94.31 99 GLN A C 1
ATOM 803 O O . GLN A 1 99 ? 8.833 -5.752 2.460 1.00 94.31 99 GLN A O 1
ATOM 808 N N . GLN A 1 100 ? 10.685 -5.341 1.233 1.00 92.81 100 GLN A N 1
ATOM 809 C CA . GLN A 1 100 ? 11.651 -5.765 2.245 1.00 92.81 100 GLN A CA 1
ATOM 810 C C . GLN A 1 100 ? 11.386 -5.067 3.584 1.00 92.81 100 GLN A C 1
ATOM 812 O O . GLN A 1 100 ? 11.313 -5.696 4.633 1.00 92.81 100 GLN A O 1
ATOM 817 N N . ARG A 1 101 ? 11.158 -3.750 3.558 1.00 93.88 101 ARG A N 1
ATOM 818 C CA . ARG A 1 101 ? 10.854 -2.999 4.781 1.00 93.88 101 ARG A CA 1
ATOM 819 C C . ARG A 1 101 ? 9.560 -3.437 5.460 1.00 93.88 101 ARG A C 1
ATOM 821 O O . ARG A 1 101 ? 9.462 -3.326 6.681 1.00 93.88 101 ARG A O 1
ATOM 828 N N . TRP A 1 102 ? 8.547 -3.830 4.694 1.00 95.50 102 TRP A N 1
ATOM 829 C CA . TRP A 1 102 ? 7.308 -4.356 5.255 1.00 95.50 102 TRP A CA 1
ATOM 830 C C . TRP A 1 102 ? 7.532 -5.725 5.890 1.00 95.50 102 TRP A C 1
ATOM 832 O O . TRP A 1 102 ? 7.122 -5.922 7.027 1.00 95.50 102 TRP A O 1
ATOM 842 N N . GLU A 1 103 ? 8.231 -6.619 5.202 1.00 94.12 103 GLU A N 1
ATOM 843 C CA . GLU A 1 103 ? 8.608 -7.943 5.707 1.00 94.12 103 GLU A CA 1
ATOM 844 C C . GLU A 1 103 ? 9.393 -7.848 7.020 1.00 94.12 103 GLU A C 1
ATOM 846 O O . GLU A 1 103 ? 9.005 -8.461 8.013 1.00 94.12 103 GLU A O 1
ATOM 851 N N . GLU A 1 104 ? 10.395 -6.966 7.085 1.00 93.00 104 GLU A N 1
ATOM 852 C CA . GLU A 1 104 ? 11.150 -6.663 8.310 1.00 93.00 104 GLU A CA 1
ATOM 853 C C . GLU A 1 104 ? 10.255 -6.097 9.428 1.00 93.00 104 GLU A C 1
ATOM 855 O O . GLU A 1 104 ? 10.332 -6.537 10.574 1.00 93.00 104 GLU A O 1
ATOM 860 N N . SER A 1 105 ? 9.378 -5.133 9.113 1.00 90.69 105 SER A N 1
ATOM 861 C CA . SER A 1 105 ? 8.527 -4.465 10.120 1.00 90.69 105 SER A CA 1
ATOM 862 C C . SER A 1 105 ? 7.456 -5.394 10.705 1.00 90.69 105 SER A C 1
ATOM 864 O O . SER A 1 105 ? 6.944 -5.153 11.801 1.00 90.69 105 SER A O 1
ATOM 866 N N . PHE A 1 106 ? 7.080 -6.430 9.960 1.00 89.06 106 PHE A N 1
ATOM 867 C CA . PHE A 1 106 ? 6.069 -7.409 10.350 1.00 89.06 106 PHE A CA 1
ATOM 868 C C . PHE A 1 106 ? 6.683 -8.736 10.800 1.00 89.06 106 PHE A C 1
ATOM 870 O O . PHE A 1 106 ? 5.968 -9.554 11.375 1.00 89.06 106 PHE A O 1
ATOM 877 N N . ASN A 1 107 ? 7.990 -8.924 10.595 1.00 91.88 107 ASN A N 1
ATOM 878 C CA . ASN A 1 107 ? 8.701 -10.179 10.810 1.00 91.88 107 ASN A CA 1
ATOM 879 C C . ASN A 1 107 ? 8.022 -11.353 10.076 1.00 91.88 107 ASN A C 1
ATOM 881 O O . ASN A 1 107 ? 7.711 -12.387 10.672 1.00 91.88 107 ASN A O 1
ATOM 885 N N . ILE A 1 108 ? 7.741 -11.148 8.786 1.00 90.00 108 ILE A N 1
ATOM 886 C CA . ILE A 1 108 ? 7.088 -12.110 7.887 1.00 90.00 108 ILE A CA 1
ATOM 887 C C . ILE A 1 108 ? 7.830 -12.180 6.556 1.00 90.00 108 ILE A C 1
ATOM 889 O O . ILE A 1 108 ? 8.427 -11.198 6.134 1.00 90.00 108 ILE A O 1
ATOM 893 N N . GLU A 1 109 ? 7.701 -13.303 5.858 1.00 91.62 109 GLU A N 1
ATOM 894 C CA . GLU A 1 109 ? 8.132 -13.454 4.465 1.00 91.62 109 GLU A CA 1
ATOM 895 C C . GLU A 1 109 ? 6.896 -13.552 3.560 1.00 91.62 109 GLU A C 1
ATOM 897 O O . GLU A 1 109 ? 5.928 -14.261 3.868 1.00 91.62 109 GLU A O 1
ATOM 902 N N . ILE A 1 110 ? 6.895 -12.814 2.449 1.00 91.44 110 ILE A N 1
ATOM 903 C CA . ILE A 1 110 ? 5.787 -12.773 1.491 1.00 91.44 110 ILE A CA 1
ATOM 904 C C . ILE A 1 110 ? 6.331 -13.179 0.120 1.00 91.44 110 ILE A C 1
ATOM 906 O O . ILE A 1 110 ? 7.273 -12.587 -0.385 1.00 91.44 110 ILE A O 1
ATOM 910 N N . SER A 1 111 ? 5.719 -14.184 -0.511 1.00 91.81 111 SER A N 1
ATOM 911 C CA . SER A 1 111 ? 6.110 -14.595 -1.863 1.00 91.81 111 SER A CA 1
ATOM 912 C C . SER A 1 111 ? 5.796 -13.519 -2.908 1.00 91.81 111 SER A C 1
ATOM 914 O O . SER A 1 111 ? 4.834 -12.759 -2.766 1.00 91.81 111 SER A O 1
ATOM 916 N N . ASP A 1 112 ? 6.536 -13.515 -4.018 1.00 89.75 112 ASP A N 1
ATOM 917 C CA . ASP A 1 112 ? 6.309 -12.585 -5.135 1.00 89.75 112 ASP A CA 1
ATOM 918 C C . ASP A 1 112 ? 4.875 -12.663 -5.690 1.00 89.75 112 ASP A C 1
ATOM 920 O O . ASP A 1 112 ? 4.249 -11.644 -5.985 1.00 89.75 112 ASP A O 1
ATOM 924 N N . GLU A 1 113 ? 4.298 -13.867 -5.765 1.00 90.50 113 GLU A N 1
ATOM 925 C CA . GLU A 1 113 ? 2.902 -14.081 -6.177 1.00 90.50 113 GLU A CA 1
ATOM 926 C C . GLU A 1 113 ? 1.906 -13.391 -5.233 1.00 90.50 113 GLU A C 1
ATOM 928 O O . GLU A 1 113 ? 0.894 -12.808 -5.656 1.00 90.50 113 GLU A O 1
ATOM 933 N N . LYS A 1 114 ? 2.204 -13.428 -3.931 1.00 91.75 114 LYS A N 1
ATOM 934 C CA . LYS A 1 114 ? 1.390 -12.786 -2.904 1.00 91.75 114 LYS A CA 1
ATOM 935 C C . LYS A 1 114 ? 1.556 -11.269 -2.962 1.00 91.75 114 LYS A C 1
ATOM 937 O O . LYS A 1 114 ? 0.546 -10.568 -2.918 1.00 91.75 114 LYS A O 1
ATOM 942 N N . TRP A 1 115 ? 2.771 -10.757 -3.164 1.00 93.69 115 TRP A N 1
ATOM 943 C CA . TRP A 1 115 ? 3.010 -9.331 -3.419 1.00 93.69 115 TRP A CA 1
ATOM 944 C C . TRP A 1 115 ? 2.255 -8.824 -4.645 1.00 93.69 115 TRP A C 1
ATOM 946 O O . TRP A 1 115 ? 1.583 -7.793 -4.569 1.00 93.69 115 TRP A O 1
ATOM 956 N N . ASN A 1 116 ? 2.288 -9.571 -5.748 1.00 91.62 116 ASN A N 1
ATOM 957 C CA . ASN A 1 116 ? 1.524 -9.244 -6.950 1.00 91.62 116 ASN A CA 1
ATOM 958 C C . ASN A 1 116 ? 0.019 -9.146 -6.638 1.00 91.62 116 ASN A C 1
ATOM 960 O O . ASN A 1 116 ? -0.649 -8.171 -6.989 1.00 91.62 116 ASN A O 1
ATOM 964 N N . SER A 1 117 ? -0.506 -10.103 -5.870 1.00 93.00 117 SER A N 1
ATOM 965 C CA . SER A 1 117 ? -1.902 -10.079 -5.421 1.00 93.00 117 SER A CA 1
ATOM 966 C C . SER A 1 117 ? -2.228 -8.855 -4.554 1.00 93.00 117 SER A C 1
ATOM 968 O O . SER A 1 117 ? -3.282 -8.248 -4.750 1.00 93.00 117 SER A O 1
ATOM 970 N N . ILE A 1 118 ? -1.325 -8.458 -3.649 1.00 94.75 118 ILE A N 1
ATOM 971 C CA . ILE A 1 118 ? -1.467 -7.268 -2.792 1.00 94.75 118 ILE A CA 1
ATOM 972 C C . ILE A 1 118 ? -1.528 -5.985 -3.633 1.00 94.75 118 ILE A C 1
ATOM 974 O O . ILE A 1 118 ? -2.416 -5.156 -3.419 1.00 94.75 118 ILE A O 1
ATOM 978 N N . TYR A 1 119 ? -0.633 -5.814 -4.612 1.00 94.12 119 TYR A N 1
ATOM 979 C CA . TYR A 1 119 ? -0.637 -4.619 -5.466 1.00 94.12 119 TYR A CA 1
ATOM 980 C C . TYR A 1 119 ? -1.879 -4.524 -6.345 1.00 94.12 119 TYR A C 1
ATOM 982 O O . TYR A 1 119 ? -2.443 -3.440 -6.503 1.00 94.12 119 TYR A O 1
ATOM 990 N N . LEU A 1 120 ? -2.332 -5.653 -6.893 1.00 93.12 120 LEU A N 1
ATOM 991 C CA . LEU A 1 120 ? -3.509 -5.689 -7.759 1.00 93.12 120 LEU A CA 1
ATOM 992 C C . LEU A 1 120 ? -4.824 -5.516 -6.991 1.00 93.12 120 LEU A C 1
ATOM 994 O O . LEU A 1 120 ? -5.842 -5.187 -7.598 1.00 93.12 120 LEU A O 1
ATOM 998 N N . LEU A 1 121 ? -4.832 -5.717 -5.672 1.00 94.25 121 LEU A N 1
ATOM 999 C CA . LEU A 1 121 ? -6.060 -5.763 -4.882 1.00 94.25 121 LEU A CA 1
ATOM 1000 C C . LEU A 1 121 ? -6.888 -4.474 -4.968 1.00 94.25 121 LEU A C 1
ATOM 1002 O O . LEU A 1 121 ? -8.103 -4.548 -5.144 1.00 94.25 121 LEU A O 1
ATOM 1006 N N . ALA A 1 122 ? -6.249 -3.300 -4.913 1.00 93.69 122 ALA A N 1
ATOM 1007 C CA . ALA A 1 122 ? -6.957 -2.021 -5.030 1.00 93.69 122 ALA A CA 1
ATOM 1008 C C . ALA A 1 122 ? -7.621 -1.838 -6.402 1.00 93.69 122 ALA A C 1
ATOM 1010 O O . ALA A 1 122 ? -8.723 -1.304 -6.493 1.00 93.69 122 ALA A O 1
ATOM 1011 N N . PHE A 1 123 ? -6.973 -2.319 -7.465 1.00 93.75 123 PHE A N 1
ATOM 1012 C CA . PHE A 1 123 ? -7.508 -2.271 -8.826 1.00 93.75 123 PHE A CA 1
ATOM 1013 C C . PHE A 1 123 ? -8.643 -3.278 -9.040 1.00 93.75 123 PHE A C 1
ATOM 1015 O O . PHE A 1 123 ? -9.489 -3.072 -9.904 1.00 93.75 123 PHE A O 1
ATOM 1022 N N . LYS A 1 124 ? -8.685 -4.350 -8.239 1.00 93.38 124 LYS A N 1
ATOM 1023 C CA . LYS A 1 124 ? -9.783 -5.325 -8.241 1.00 93.38 124 LYS A CA 1
ATOM 1024 C C . LYS A 1 124 ? -11.000 -4.851 -7.444 1.00 93.38 124 LYS A C 1
ATOM 1026 O O . LYS A 1 124 ? -12.112 -5.240 -7.782 1.00 93.38 124 LYS A O 1
ATOM 1031 N N . CYS A 1 125 ? -10.815 -4.058 -6.383 1.00 91.81 125 CYS A N 1
ATOM 1032 C CA . CYS A 1 125 ? -11.912 -3.680 -5.486 1.00 91.81 125 CYS A CA 1
ATOM 1033 C C . CYS A 1 125 ? -12.571 -2.327 -5.803 1.00 91.81 125 CYS A C 1
ATOM 1035 O O . CYS A 1 125 ? -13.689 -2.095 -5.353 1.00 91.81 125 CYS A O 1
ATOM 1037 N N . THR A 1 126 ? -11.925 -1.433 -6.561 1.00 93.88 126 THR A N 1
ATOM 1038 C CA . THR A 1 126 ? -12.510 -0.133 -6.934 1.00 93.88 126 THR A CA 1
ATOM 1039 C C . THR A 1 126 ? -11.983 0.393 -8.264 1.00 93.88 126 THR A C 1
ATOM 1041 O O . THR A 1 126 ? -10.843 0.129 -8.643 1.00 93.88 126 THR A O 1
ATOM 1044 N N . ILE A 1 127 ? -12.809 1.189 -8.946 1.00 94.94 127 ILE A N 1
ATOM 1045 C CA . ILE A 1 127 ? -12.444 1.977 -10.134 1.00 94.94 127 ILE A CA 1
ATOM 1046 C C . ILE A 1 127 ? -11.898 3.368 -9.776 1.00 94.94 127 ILE A C 1
ATOM 1048 O O . ILE A 1 127 ? -11.361 4.068 -10.634 1.00 94.94 127 ILE A O 1
ATOM 1052 N N . GLU A 1 128 ? -12.038 3.799 -8.520 1.00 95.31 128 GLU A N 1
ATOM 1053 C CA . GLU A 1 128 ? -11.666 5.142 -8.090 1.00 95.31 128 GLU A CA 1
ATOM 1054 C C . GLU A 1 128 ? -10.147 5.297 -8.017 1.00 95.31 128 GLU A C 1
ATOM 1056 O O . GLU A 1 128 ? -9.481 4.846 -7.078 1.00 95.31 128 GLU A O 1
ATOM 1061 N N . SER A 1 129 ? -9.591 6.035 -8.976 1.00 95.44 129 SER A N 1
ATOM 1062 C CA . SER A 1 129 ? -8.146 6.269 -9.070 1.00 95.44 129 SER A CA 1
ATOM 1063 C C . SER A 1 129 ? -7.565 6.927 -7.814 1.00 95.44 129 SER A C 1
ATOM 1065 O O . SER A 1 129 ? -6.408 6.700 -7.468 1.00 95.44 129 SER A O 1
ATOM 1067 N N . LYS A 1 130 ? -8.372 7.705 -7.084 1.00 95.56 130 LYS A N 1
ATOM 1068 C CA . LYS A 1 130 ? -7.990 8.333 -5.813 1.00 95.56 130 LYS A CA 1
ATOM 1069 C C . LYS A 1 130 ? -7.643 7.302 -4.732 1.00 95.56 130 LYS A C 1
ATOM 1071 O O . LYS A 1 130 ? -6.638 7.460 -4.038 1.00 95.56 130 LYS A O 1
ATOM 1076 N N . LEU A 1 131 ? -8.447 6.248 -4.606 1.00 96.31 131 LEU A N 1
ATOM 1077 C CA . LEU A 1 131 ? -8.240 5.175 -3.631 1.00 96.31 131 LEU A CA 1
ATOM 1078 C C . LEU A 1 131 ? -7.131 4.227 -4.073 1.00 96.31 131 LEU A C 1
ATOM 1080 O O . LEU A 1 131 ? -6.290 3.853 -3.257 1.00 96.31 131 LEU A O 1
ATOM 1084 N N . GLN A 1 132 ? -7.075 3.909 -5.369 1.00 97.19 132 GLN A N 1
ATOM 1085 C CA . GLN A 1 132 ? -5.980 3.129 -5.951 1.00 97.19 132 GLN A CA 1
ATOM 1086 C C . GLN A 1 132 ? -4.628 3.814 -5.701 1.00 97.19 132 GLN A C 1
ATOM 1088 O O . GLN A 1 132 ? -3.698 3.198 -5.178 1.00 97.19 132 GLN A O 1
ATOM 1093 N N . ALA A 1 133 ? -4.535 5.120 -5.975 1.00 97.12 133 ALA A N 1
ATOM 1094 C CA . ALA A 1 133 ? -3.333 5.908 -5.719 1.00 97.12 133 ALA A CA 1
ATOM 1095 C C . ALA A 1 133 ? -2.994 5.989 -4.224 1.00 97.12 133 ALA A C 1
ATOM 1097 O O . ALA A 1 133 ? -1.818 6.004 -3.855 1.00 97.12 133 ALA A O 1
ATOM 1098 N N . PHE A 1 134 ? -4.000 6.045 -3.349 1.00 97.12 134 PHE A N 1
ATOM 1099 C CA . PHE A 1 134 ? -3.781 6.011 -1.907 1.00 97.12 134 PHE A CA 1
ATOM 1100 C C . PHE A 1 134 ? -3.204 4.663 -1.447 1.00 97.12 134 PHE A C 1
ATOM 1102 O O . PHE A 1 134 ? -2.189 4.664 -0.749 1.00 97.12 134 PHE A O 1
ATOM 1109 N N . GLN A 1 135 ? -3.771 3.531 -1.881 1.00 97.19 135 GLN A N 1
ATOM 1110 C CA . GLN A 1 135 ? -3.230 2.210 -1.545 1.00 97.19 135 GLN A CA 1
ATOM 1111 C C . GLN A 1 135 ? -1.813 2.036 -2.094 1.00 97.19 135 GLN A C 1
ATOM 1113 O O . GLN A 1 135 ? -0.939 1.560 -1.373 1.00 97.19 135 GLN A O 1
ATOM 1118 N N . TYR A 1 136 ? -1.553 2.489 -3.323 1.00 96.25 136 TYR A N 1
ATOM 1119 C CA . TYR A 1 136 ? -0.207 2.506 -3.894 1.00 96.25 136 TYR A CA 1
ATOM 1120 C C . TYR A 1 136 ? 0.773 3.267 -2.989 1.00 96.25 136 TYR A C 1
ATOM 1122 O O . TYR A 1 136 ? 1.798 2.727 -2.573 1.00 96.25 136 TYR A O 1
ATOM 1130 N N . LYS A 1 137 ? 0.432 4.501 -2.593 1.00 96.38 137 LYS A N 1
ATOM 1131 C CA . LYS A 1 137 ? 1.266 5.288 -1.671 1.00 96.38 137 LYS A CA 1
ATOM 1132 C C . LYS A 1 137 ? 1.474 4.572 -0.339 1.00 96.38 137 LYS A C 1
ATOM 1134 O O . LYS A 1 137 ? 2.562 4.668 0.222 1.00 96.38 137 LYS A O 1
ATOM 1139 N N . MET A 1 138 ? 0.462 3.876 0.177 1.00 96.75 138 MET A N 1
ATOM 1140 C CA . MET A 1 138 ? 0.578 3.125 1.425 1.00 96.75 138 MET A CA 1
ATOM 1141 C C . MET A 1 138 ? 1.568 1.970 1.281 1.00 96.75 138 MET A C 1
ATOM 1143 O O . MET A 1 138 ? 2.524 1.905 2.048 1.00 96.75 138 MET A O 1
ATOM 1147 N N . LEU A 1 139 ? 1.403 1.120 0.264 1.00 96.56 139 LEU A N 1
ATOM 1148 C CA . LEU A 1 139 ? 2.272 -0.035 0.018 1.00 96.56 139 LEU A CA 1
ATOM 1149 C C . LEU A 1 139 ? 3.723 0.374 -0.264 1.00 96.56 139 LEU A C 1
ATOM 1151 O O . LEU A 1 139 ? 4.646 -0.327 0.139 1.00 96.56 139 LEU A O 1
ATOM 1155 N N . HIS A 1 140 ? 3.943 1.543 -0.864 1.00 95.56 140 HIS A N 1
ATOM 1156 C CA . HIS A 1 140 ? 5.280 2.105 -1.067 1.00 95.56 140 HIS A CA 1
ATOM 1157 C C . HIS A 1 140 ? 5.803 2.943 0.116 1.00 95.56 140 HIS A C 1
ATOM 1159 O O . HIS A 1 140 ? 6.871 3.544 0.015 1.00 95.56 140 HIS A O 1
ATOM 1165 N N . ARG A 1 141 ? 5.085 2.979 1.249 1.00 94.75 141 ARG A N 1
ATOM 1166 C CA . ARG A 1 141 ? 5.431 3.738 2.471 1.00 94.75 141 ARG A CA 1
ATOM 1167 C C . ARG A 1 141 ? 5.601 5.253 2.246 1.00 94.75 141 ARG A C 1
ATOM 1169 O O . ARG A 1 141 ? 6.386 5.904 2.927 1.00 94.75 141 ARG A O 1
ATOM 1176 N N . ILE A 1 142 ? 4.846 5.819 1.303 1.00 94.56 142 ILE A N 1
ATOM 1177 C CA . ILE A 1 142 ? 4.843 7.249 0.928 1.00 94.56 142 ILE A CA 1
ATOM 1178 C C . ILE A 1 142 ? 3.814 8.053 1.747 1.00 94.56 142 ILE A C 1
ATOM 1180 O O . ILE A 1 142 ? 3.895 9.277 1.827 1.00 94.56 142 ILE A O 1
ATOM 1184 N N . VAL A 1 143 ? 2.817 7.391 2.346 1.00 94.44 143 VAL A N 1
ATOM 1185 C CA . VAL A 1 143 ? 1.753 8.064 3.114 1.00 94.44 143 VAL A CA 1
ATOM 1186 C C . VAL A 1 143 ? 2.335 8.863 4.284 1.00 94.44 143 VAL A C 1
ATOM 1188 O O . VAL A 1 143 ? 3.160 8.362 5.048 1.00 94.44 143 VAL A O 1
ATOM 1191 N N . SER A 1 144 ? 1.868 10.104 4.443 1.00 92.19 144 SER A N 1
ATOM 1192 C CA . SER A 1 144 ? 2.308 11.008 5.506 1.00 92.19 144 SER A CA 1
ATOM 1193 C C . SER A 1 144 ? 1.922 10.495 6.895 1.00 92.19 144 SER A C 1
ATOM 1195 O O . SER A 1 144 ? 0.807 10.018 7.113 1.00 92.19 144 SER A O 1
ATOM 1197 N N . HIS A 1 145 ? 2.842 10.620 7.842 1.00 93.31 145 HIS A N 1
ATOM 1198 C CA . HIS A 1 145 ? 2.695 10.277 9.258 1.00 93.31 145 HIS A CA 1
ATOM 1199 C C . HIS A 1 145 ? 3.736 11.080 10.050 1.00 93.31 145 HIS A C 1
ATOM 1201 O O . HIS A 1 145 ? 4.747 11.487 9.463 1.00 93.31 145 HIS A O 1
ATOM 1207 N N . ASN A 1 146 ? 3.508 11.343 11.339 1.00 92.88 146 ASN A N 1
ATOM 1208 C CA . ASN A 1 146 ? 4.314 12.343 12.053 1.00 92.88 146 ASN A CA 1
ATOM 1209 C C . ASN A 1 146 ? 5.806 11.985 12.137 1.00 92.88 146 ASN A C 1
ATOM 1211 O O . ASN A 1 146 ? 6.631 12.884 11.996 1.00 92.88 146 ASN A O 1
ATOM 1215 N N . TYR A 1 147 ? 6.175 10.701 12.234 1.00 94.19 147 TYR A N 1
ATOM 1216 C CA . TYR A 1 147 ? 7.587 10.292 12.166 1.00 94.19 147 TYR A CA 1
ATOM 1217 C C . TYR A 1 147 ? 8.276 10.713 10.855 1.00 94.19 147 TYR A C 1
ATOM 1219 O O . TYR A 1 147 ? 9.395 11.227 10.864 1.00 94.19 147 TYR A O 1
ATOM 1227 N N . LEU A 1 148 ? 7.599 10.570 9.711 1.00 93.69 148 LEU A N 1
ATOM 1228 C CA . LEU A 1 148 ? 8.132 11.020 8.422 1.00 93.69 148 LEU A CA 1
ATOM 1229 C C . LEU A 1 148 ? 8.173 12.549 8.318 1.00 93.69 148 LEU A C 1
ATOM 1231 O O . LEU A 1 148 ? 9.124 13.100 7.766 1.00 93.69 148 LEU A O 1
ATOM 1235 N N . LEU A 1 149 ? 7.152 13.232 8.843 1.00 93.19 149 LEU A N 1
ATOM 1236 C CA . LEU A 1 149 ? 7.077 14.694 8.816 1.00 93.19 149 LEU A CA 1
ATOM 1237 C C . LEU A 1 149 ? 8.182 15.332 9.664 1.00 93.19 149 LEU A C 1
ATOM 1239 O O . LEU A 1 149 ? 8.828 16.269 9.200 1.00 93.19 149 LEU A O 1
ATOM 1243 N N . GLU A 1 150 ? 8.448 14.806 10.859 1.00 95.38 150 GLU A N 1
ATOM 1244 C CA . GLU A 1 150 ? 9.566 15.247 11.699 1.00 95.38 150 GLU A CA 1
ATOM 1245 C C . GLU A 1 150 ? 10.912 14.975 11.015 1.00 95.38 150 GLU A C 1
ATOM 1247 O O . GLU A 1 150 ? 11.753 15.871 10.917 1.00 95.38 150 GLU A O 1
ATOM 1252 N N . LYS A 1 151 ? 11.096 13.779 10.439 1.00 94.00 151 LYS A N 1
ATOM 1253 C CA . LYS A 1 151 ? 12.312 13.428 9.687 1.00 94.00 151 LYS A CA 1
ATOM 1254 C C . LYS A 1 151 ? 12.595 14.397 8.532 1.00 94.00 151 LYS A C 1
ATOM 1256 O O . LYS A 1 151 ? 13.757 14.673 8.232 1.00 94.00 151 LYS A O 1
ATOM 1261 N N . TYR A 1 152 ? 11.552 14.925 7.896 1.00 94.25 152 TYR A N 1
ATOM 1262 C CA . TYR A 1 152 ? 11.658 15.947 6.850 1.00 94.25 152 TYR A CA 1
ATOM 1263 C C . TYR A 1 152 ? 11.626 17.388 7.366 1.00 94.25 152 TYR A C 1
ATOM 1265 O O . TYR A 1 152 ? 11.633 18.313 6.557 1.00 94.25 152 TYR A O 1
ATOM 1273 N N . LYS A 1 153 ? 11.637 17.597 8.688 1.00 94.19 153 LYS A N 1
ATOM 1274 C CA . LYS A 1 153 ? 11.580 18.916 9.339 1.00 94.19 153 LYS A CA 1
ATOM 1275 C C . LYS A 1 153 ? 10.321 19.718 8.973 1.00 94.19 153 LYS A C 1
ATOM 1277 O O . LYS A 1 153 ? 10.346 20.944 8.954 1.00 94.19 153 LYS A O 1
ATOM 1282 N N . LEU A 1 154 ? 9.228 19.015 8.673 1.00 91.69 154 LEU A N 1
ATOM 1283 C CA . LEU A 1 154 ? 7.900 19.575 8.399 1.00 91.69 154 LEU A CA 1
ATOM 1284 C C . LEU A 1 154 ? 6.995 19.579 9.643 1.00 91.69 154 LEU A C 1
ATOM 1286 O O . LEU A 1 154 ? 5.955 20.228 9.636 1.00 91.69 154 LEU A O 1
ATOM 1290 N N . SER A 1 155 ? 7.380 18.857 10.698 1.00 90.00 155 SER A N 1
ATOM 1291 C CA . SER A 1 155 ? 6.729 18.848 12.012 1.00 90.00 155 SER A CA 1
ATOM 1292 C C . SER A 1 155 ? 7.782 18.983 13.112 1.00 90.00 155 SER A C 1
ATOM 1294 O O . SER A 1 155 ? 8.923 18.561 12.926 1.00 90.00 155 SER A O 1
ATOM 1296 N N . LEU A 1 156 ? 7.391 19.555 14.254 1.00 89.81 156 LEU A N 1
ATOM 1297 C CA . LEU A 1 156 ? 8.228 19.662 15.457 1.00 89.81 156 LEU A CA 1
ATOM 1298 C C . LEU A 1 156 ? 8.186 18.403 16.336 1.00 89.81 156 LEU A C 1
ATOM 1300 O O . LEU A 1 156 ? 8.968 18.296 17.272 1.00 89.81 156 LEU A O 1
ATOM 1304 N N . THR A 1 157 ? 7.250 17.491 16.071 1.00 91.62 157 THR A N 1
ATOM 1305 C CA . THR A 1 157 ? 7.065 16.248 16.827 1.00 91.62 157 THR A CA 1
ATOM 1306 C C . THR A 1 157 ? 6.678 15.100 15.897 1.00 91.62 157 THR A C 1
ATOM 1308 O O . THR A 1 157 ? 5.998 15.311 14.882 1.00 91.62 157 THR A O 1
ATOM 1311 N N . ASN A 1 158 ? 7.099 13.887 16.255 1.00 93.81 158 ASN A N 1
ATOM 1312 C CA . ASN A 1 158 ? 6.663 12.634 15.641 1.00 93.81 158 ASN A CA 1
ATOM 1313 C C . ASN A 1 158 ? 5.519 11.937 16.393 1.00 93.81 158 ASN A C 1
ATOM 1315 O O . ASN A 1 158 ? 5.080 10.865 15.972 1.00 93.81 158 ASN A O 1
ATOM 1319 N N . GLU A 1 159 ? 5.036 12.520 17.485 1.00 94.25 159 GLU A N 1
ATOM 1320 C CA . GLU A 1 159 ? 4.050 11.892 18.355 1.00 94.25 159 GLU A CA 1
ATOM 1321 C C . GLU A 1 159 ? 2.646 11.923 17.746 1.00 94.25 159 GLU A C 1
ATOM 1323 O O . GLU A 1 159 ? 2.237 12.874 17.073 1.00 94.25 159 GLU A O 1
ATOM 1328 N N . CYS A 1 160 ? 1.863 10.888 18.023 1.00 91.81 160 CYS A N 1
ATOM 1329 C CA . CYS A 1 160 ? 0.453 10.833 17.694 1.00 91.81 160 CYS A CA 1
ATOM 1330 C C . CYS A 1 160 ? -0.32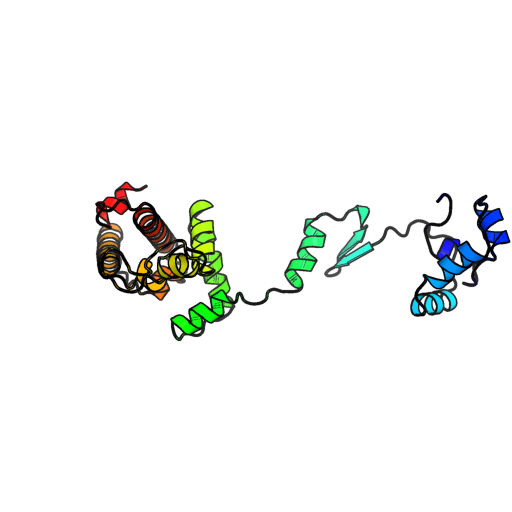7 11.818 18.571 1.00 91.81 160 CYS A C 1
ATOM 1332 O O . CYS A 1 160 ? -0.210 11.803 19.798 1.00 91.81 160 CYS A O 1
ATOM 1334 N N . ALA A 1 161 ? -1.194 12.627 17.959 1.00 87.81 161 ALA A N 1
ATOM 1335 C CA . ALA A 1 161 ? -2.022 13.584 18.690 1.00 87.81 161 ALA A CA 1
ATOM 1336 C C . ALA A 1 161 ? -2.908 12.908 19.757 1.00 87.81 161 ALA A C 1
ATOM 1338 O O . ALA A 1 161 ? -3.047 13.452 20.854 1.00 87.81 161 ALA A O 1
ATOM 1339 N N . SER A 1 162 ? -3.436 11.713 19.459 1.00 86.88 162 SER A N 1
ATOM 1340 C CA . SER A 1 162 ? -4.403 10.999 20.303 1.00 86.88 162 SER A CA 1
ATOM 1341 C C . SER A 1 162 ? -3.772 10.260 21.490 1.00 86.88 162 SER A C 1
ATOM 1343 O O . SER A 1 162 ? -4.358 10.241 22.567 1.00 86.88 162 SER A O 1
ATOM 1345 N N . CYS A 1 163 ? -2.601 9.630 21.320 1.00 90.62 163 CYS A N 1
ATOM 1346 C CA . CYS A 1 163 ? -2.012 8.767 22.359 1.00 90.62 163 CYS A CA 1
ATOM 1347 C C . CYS A 1 163 ? -0.541 9.046 22.693 1.00 90.62 163 CYS A C 1
ATOM 1349 O O . CYS A 1 163 ? 0.014 8.326 23.513 1.00 90.62 163 CYS A O 1
ATOM 1351 N N . LYS A 1 164 ? 0.081 10.062 22.081 1.00 92.31 164 LYS A N 1
ATOM 1352 C CA . LYS A 1 164 ? 1.456 10.528 22.360 1.00 92.31 164 LYS A CA 1
ATOM 1353 C C . LYS A 1 164 ? 2.598 9.542 22.076 1.00 92.31 164 LYS A C 1
ATOM 1355 O O . LYS A 1 164 ? 3.753 9.870 22.290 1.00 92.31 164 LYS A O 1
ATOM 1360 N N . GLU A 1 165 ? 2.296 8.377 21.517 1.00 94.88 165 GLU A N 1
ATOM 1361 C CA . GLU A 1 165 ? 3.288 7.436 20.982 1.00 94.88 165 GLU A CA 1
ATOM 1362 C C . GLU A 1 165 ? 3.826 7.904 19.623 1.00 94.88 165 GLU A C 1
ATOM 1364 O O . GLU A 1 165 ? 3.152 8.657 18.920 1.00 94.88 165 GLU A O 1
ATOM 1369 N N . ILE A 1 166 ? 4.993 7.410 19.198 1.00 95.50 166 ILE A N 1
ATOM 1370 C CA . ILE A 1 166 ? 5.554 7.719 17.871 1.00 95.50 166 ILE A CA 1
ATOM 1371 C C . ILE A 1 166 ? 4.584 7.259 16.771 1.00 95.50 166 ILE A C 1
ATOM 1373 O O . ILE A 1 166 ? 4.268 6.073 16.643 1.00 95.50 166 ILE A O 1
ATOM 1377 N N . GLU A 1 167 ? 4.133 8.189 15.929 1.00 94.81 167 GLU A N 1
ATOM 1378 C CA . GLU A 1 167 ? 3.203 7.887 14.846 1.00 94.81 167 GLU A CA 1
ATOM 1379 C C . GLU A 1 167 ? 3.948 7.436 13.581 1.00 94.81 167 GLU A C 1
ATOM 1381 O O . GLU A 1 167 ? 4.296 8.243 12.714 1.00 94.81 167 GLU A O 1
ATOM 1386 N N . THR A 1 168 ? 4.160 6.124 13.468 1.00 95.62 168 THR A N 1
ATOM 1387 C CA . THR A 1 168 ? 4.531 5.418 12.228 1.00 95.62 168 THR A CA 1
ATOM 1388 C C . THR A 1 168 ? 3.305 5.152 11.337 1.00 95.62 168 THR A C 1
ATOM 1390 O O . THR A 1 168 ? 2.175 5.483 11.703 1.00 95.62 168 THR A O 1
ATOM 1393 N N . ILE A 1 169 ? 3.483 4.532 10.162 1.00 96.12 169 ILE A N 1
ATOM 1394 C CA . ILE A 1 169 ? 2.347 4.118 9.312 1.00 96.12 169 ILE A CA 1
ATOM 1395 C C . ILE A 1 169 ? 1.501 3.069 10.050 1.00 96.12 169 ILE A C 1
ATOM 1397 O O . ILE A 1 169 ? 0.279 3.177 10.126 1.00 96.12 169 ILE A O 1
ATOM 1401 N N . GLU A 1 170 ? 2.159 2.077 10.634 1.00 95.50 170 GLU A N 1
ATOM 1402 C CA . GLU A 1 170 ? 1.569 0.997 11.420 1.00 95.50 170 GLU A CA 1
ATOM 1403 C C . GLU A 1 170 ? 0.772 1.564 12.600 1.00 95.50 170 GLU A C 1
ATOM 1405 O O . GLU A 1 170 ? -0.385 1.191 12.819 1.00 95.50 170 GLU A O 1
ATOM 1410 N N . HIS A 1 171 ? 1.340 2.553 13.293 1.00 95.50 171 HIS A N 1
ATOM 1411 C CA . HIS A 1 171 ? 0.659 3.262 14.364 1.00 95.50 171 HIS A CA 1
ATOM 1412 C C . HIS A 1 171 ? -0.560 4.035 13.867 1.00 95.50 171 HIS A C 1
ATOM 1414 O O . HIS A 1 171 ? -1.662 3.877 14.401 1.00 95.50 171 HIS A O 1
ATOM 1420 N N . LYS A 1 172 ? -0.378 4.839 12.816 1.00 94.94 172 LYS A N 1
ATOM 1421 C CA . LYS A 1 172 ? -1.418 5.700 12.250 1.00 94.94 172 LYS A CA 1
ATOM 1422 C C . LYS A 1 172 ? -2.651 4.916 11.811 1.00 94.94 172 LYS A C 1
ATOM 1424 O O . LYS A 1 172 ? -3.758 5.422 11.981 1.00 94.94 172 LYS A O 1
ATOM 1429 N N . PHE A 1 173 ? -2.463 3.721 11.252 1.00 96.62 173 PHE A N 1
ATOM 1430 C CA . PHE A 1 173 ? -3.540 2.931 10.653 1.00 96.62 173 PHE A CA 1
ATOM 1431 C C . PHE A 1 173 ? -3.988 1.723 11.474 1.00 96.62 173 PHE A C 1
ATOM 1433 O O . PHE A 1 173 ? -5.041 1.170 11.157 1.00 96.62 173 PHE A O 1
ATOM 1440 N N . PHE A 1 174 ? -3.256 1.308 12.513 1.00 96.00 174 PHE A N 1
ATOM 1441 C CA . PHE A 1 174 ? -3.645 0.132 13.293 1.00 96.00 174 PHE A CA 1
ATOM 1442 C C . PHE A 1 174 ? -3.262 0.167 14.776 1.00 96.00 174 PHE A C 1
ATOM 1444 O O . PHE A 1 174 ? -4.069 -0.252 15.599 1.00 96.00 174 PHE A O 1
ATOM 1451 N N . GLU A 1 175 ? -2.057 0.604 15.156 1.00 95.69 175 GLU A N 1
ATOM 1452 C CA . GLU A 1 175 ? -1.577 0.378 16.535 1.00 95.69 175 GLU A CA 1
ATOM 1453 C C . GLU A 1 175 ? -2.076 1.421 17.548 1.00 95.69 175 GLU A C 1
ATOM 1455 O O . GLU A 1 175 ? -2.180 1.096 18.738 1.00 95.69 175 GLU A O 1
ATOM 1460 N N . CYS A 1 176 ? -2.446 2.617 17.079 1.00 95.25 176 CYS A N 1
ATOM 1461 C CA . CYS A 1 176 ? -3.043 3.682 17.885 1.00 95.25 176 CYS A CA 1
ATOM 1462 C C . CYS A 1 176 ? -4.315 3.208 18.609 1.00 95.25 176 CYS A C 1
ATOM 1464 O O . CYS A 1 176 ? -5.152 2.515 18.029 1.00 95.25 176 CYS A O 1
ATOM 1466 N N . THR A 1 177 ? -4.490 3.604 19.872 1.00 93.69 177 THR A N 1
ATOM 1467 C CA . THR A 1 177 ? -5.626 3.195 20.720 1.00 93.69 177 THR A CA 1
ATOM 1468 C C . THR A 1 177 ? -6.982 3.579 20.127 1.00 93.69 177 THR A C 1
ATOM 1470 O O . THR A 1 177 ? -7.875 2.735 20.059 1.00 93.69 177 THR A O 1
ATOM 1473 N N . GLU A 1 178 ? -7.114 4.810 19.634 1.00 92.75 178 GLU A N 1
ATOM 1474 C CA . GLU A 1 178 ? -8.316 5.300 18.946 1.00 92.75 178 GLU A CA 1
ATOM 1475 C C . GLU A 1 178 ? -8.620 4.472 17.685 1.00 92.75 178 GLU A C 1
ATOM 1477 O O . GLU A 1 178 ? -9.750 4.049 17.450 1.00 92.75 178 GLU A O 1
ATOM 1482 N N . ILE A 1 179 ? -7.589 4.155 16.901 1.00 95.31 179 ILE A N 1
ATOM 1483 C CA . ILE A 1 179 ? -7.740 3.423 15.639 1.00 95.31 179 ILE A CA 1
ATOM 1484 C C . ILE A 1 179 ? -8.065 1.943 15.872 1.00 95.31 179 ILE A C 1
ATOM 1486 O O . ILE A 1 179 ? -8.876 1.364 15.149 1.00 95.31 179 ILE A O 1
ATOM 1490 N N . LYS A 1 180 ? -7.511 1.321 16.920 1.00 95.31 180 LYS A N 1
ATOM 1491 C CA . LYS A 1 180 ? -7.913 -0.030 17.347 1.00 95.31 180 LYS A CA 1
ATOM 1492 C C . LYS A 1 180 ? -9.393 -0.084 17.702 1.00 95.31 180 LYS A C 1
ATOM 1494 O O . LYS A 1 180 ? -10.065 -1.052 17.346 1.00 95.31 180 LYS A O 1
ATOM 1499 N N . GLN A 1 181 ? -9.893 0.935 18.399 1.00 94.69 181 GLN A N 1
ATOM 1500 C CA . GLN A 1 181 ? -11.310 1.031 18.735 1.00 94.69 181 GLN A CA 1
ATOM 1501 C C . GLN A 1 181 ? -12.165 1.165 17.469 1.00 94.69 181 GLN A C 1
ATOM 1503 O O . GLN A 1 181 ? -13.117 0.400 17.302 1.00 94.69 181 GLN A O 1
ATOM 1508 N N . PHE A 1 182 ? -11.763 2.024 16.530 1.00 95.75 182 PHE A N 1
ATOM 1509 C CA . PHE A 1 182 ? -12.423 2.150 15.231 1.00 95.75 182 PHE A CA 1
ATOM 1510 C C . PHE A 1 182 ? -12.519 0.806 14.485 1.00 95.75 182 PHE A C 1
ATOM 1512 O O . PHE A 1 182 ? -13.595 0.438 14.021 1.00 95.75 182 PHE A O 1
ATOM 1519 N N . TRP A 1 183 ? -11.438 0.020 14.404 1.00 97.19 183 TRP A N 1
ATOM 1520 C CA . TRP A 1 183 ? -11.475 -1.272 13.699 1.00 97.19 183 TRP A CA 1
ATOM 1521 C C . TRP A 1 183 ? -12.345 -2.331 14.394 1.00 97.19 183 TRP A C 1
ATOM 1523 O O . TRP A 1 183 ? -12.939 -3.183 13.723 1.00 97.19 183 TRP A O 1
ATOM 1533 N N . ARG A 1 184 ? -12.471 -2.274 15.727 1.00 95.75 184 ARG A N 1
ATOM 1534 C CA . ARG A 1 184 ? -13.422 -3.117 16.476 1.00 95.75 184 ARG A CA 1
ATOM 1535 C C . ARG A 1 184 ? -14.861 -2.752 16.133 1.00 95.75 184 ARG A C 1
ATOM 1537 O O . ARG A 1 184 ? -15.662 -3.633 15.831 1.00 95.75 184 ARG A O 1
ATOM 1544 N N . GLU A 1 185 ? -15.174 -1.461 16.124 1.00 95.75 185 GLU A N 1
ATOM 1545 C CA . GLU A 1 185 ? -16.488 -0.965 15.713 1.00 95.75 185 GLU A CA 1
ATOM 1546 C C . GLU A 1 185 ? -16.784 -1.301 14.251 1.00 95.75 185 GLU A C 1
ATOM 1548 O O . GLU A 1 185 ? -17.899 -1.708 13.934 1.00 95.75 185 GLU A O 1
ATOM 1553 N N . PHE A 1 186 ? -15.785 -1.199 13.370 1.00 96.25 186 PHE A N 1
ATOM 1554 C CA . PHE A 1 186 ? -15.915 -1.548 11.958 1.00 96.25 186 PHE A CA 1
ATOM 1555 C C . PHE A 1 186 ? -16.262 -3.031 11.796 1.00 96.25 186 PHE A C 1
ATOM 1557 O O . PHE A 1 186 ? -17.153 -3.381 11.028 1.00 96.25 186 PHE A O 1
ATOM 1564 N N . SER A 1 187 ? -15.609 -3.904 12.565 1.00 95.44 187 SER A N 1
ATOM 1565 C CA . SER A 1 187 ? -15.884 -5.345 12.550 1.00 95.44 187 SER A CA 1
ATOM 1566 C C . SER A 1 187 ? -17.294 -5.666 13.059 1.00 95.44 187 SER A C 1
ATOM 1568 O O . SER A 1 187 ? -17.979 -6.514 12.486 1.00 95.44 187 SER A O 1
ATOM 1570 N N . ASN A 1 188 ? -17.759 -4.954 14.090 1.00 95.56 188 ASN A N 1
ATOM 1571 C CA . ASN A 1 188 ? -19.133 -5.073 14.584 1.00 95.56 188 ASN A CA 1
ATOM 1572 C C . ASN A 1 188 ? -20.151 -4.586 13.547 1.00 95.56 188 ASN A C 1
ATOM 1574 O O . ASN A 1 188 ? -21.136 -5.273 13.291 1.00 95.56 188 ASN A O 1
ATOM 1578 N N . TRP A 1 189 ? -19.906 -3.432 12.924 1.00 95.38 189 TRP A N 1
ATOM 1579 C CA . TRP A 1 189 ? -20.744 -2.911 11.845 1.00 95.38 189 TRP A CA 1
ATOM 1580 C C . TRP A 1 189 ? -20.830 -3.895 10.675 1.00 95.38 189 TRP A C 1
ATOM 1582 O O . TRP A 1 189 ? -21.928 -4.202 10.215 1.00 95.38 189 TRP A O 1
ATOM 1592 N N . TRP A 1 190 ? -19.697 -4.454 10.247 1.00 94.50 190 TRP A N 1
ATOM 1593 C CA . TRP A 1 190 ? -19.659 -5.453 9.183 1.00 94.50 190 TRP A CA 1
ATOM 1594 C C . TRP A 1 190 ? -20.520 -6.677 9.522 1.00 94.50 190 TRP A C 1
ATOM 1596 O O . TRP A 1 190 ? -21.325 -7.115 8.701 1.00 94.50 190 TRP A O 1
ATOM 1606 N N . TYR A 1 191 ? -20.414 -7.193 10.752 1.00 95.38 191 TYR A N 1
ATOM 1607 C CA . TYR A 1 191 ? -21.249 -8.302 11.216 1.00 95.38 191 TYR A CA 1
ATOM 1608 C C . TYR A 1 191 ? -22.743 -7.953 11.222 1.00 95.38 191 TYR A C 1
ATOM 1610 O O . TYR A 1 191 ? -23.557 -8.779 10.819 1.00 95.38 191 TYR A O 1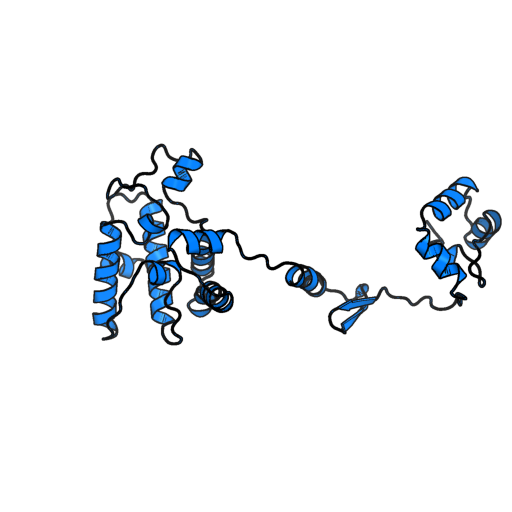
ATOM 1618 N N . LEU A 1 192 ? -23.115 -6.738 11.631 1.00 95.06 192 LEU A N 1
ATOM 1619 C CA . LEU A 1 19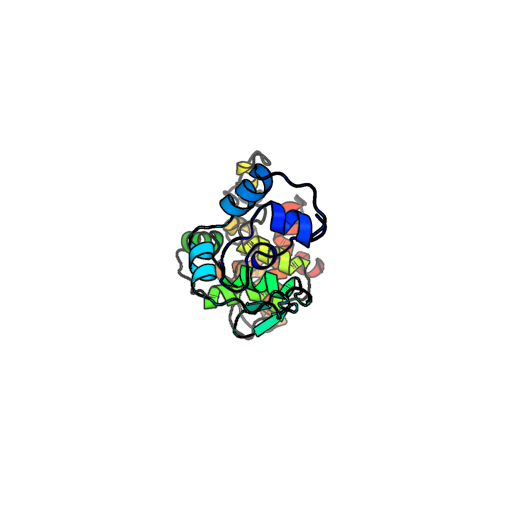2 ? -24.515 -6.300 11.632 1.00 95.06 192 LEU A CA 1
ATOM 1620 C C . LEU A 1 192 ? -25.107 -6.204 10.219 1.00 95.06 192 LEU A C 1
ATOM 1622 O O . LEU A 1 192 ? -26.289 -6.486 10.045 1.00 95.06 192 LEU A O 1
ATOM 1626 N N . VAL A 1 193 ? -24.307 -5.816 9.223 1.00 93.12 193 VAL A N 1
ATOM 1627 C CA . VAL A 1 193 ? -24.769 -5.655 7.834 1.00 93.12 193 VAL A CA 1
ATOM 1628 C C . VAL A 1 193 ? -24.770 -6.980 7.071 1.00 93.12 193 VAL A C 1
ATOM 1630 O O . VAL A 1 193 ? -25.721 -7.271 6.352 1.00 93.12 193 VAL A O 1
ATOM 1633 N N . PHE A 1 194 ? -23.715 -7.785 7.215 1.00 92.25 194 PHE A N 1
ATOM 1634 C CA . PHE A 1 194 ? -23.493 -8.972 6.381 1.00 92.25 194 PHE A CA 1
ATOM 1635 C C . PHE A 1 194 ? -23.688 -10.301 7.121 1.00 92.25 194 PHE A C 1
ATOM 1637 O O . PHE A 1 194 ? -23.649 -11.355 6.492 1.00 92.25 194 PHE A O 1
ATOM 1644 N N . GLY A 1 195 ? -23.848 -10.294 8.447 1.00 93.12 195 GLY A N 1
ATOM 1645 C CA . GLY A 1 195 ? -23.950 -11.512 9.263 1.00 93.12 195 GLY A CA 1
ATOM 1646 C C . GLY A 1 195 ? -22.644 -12.310 9.380 1.00 93.12 195 GLY A C 1
ATOM 1647 O O . GLY A 1 195 ? -22.634 -13.399 9.950 1.00 93.12 195 GLY A O 1
ATOM 1648 N N . VAL A 1 196 ? -21.528 -11.787 8.860 1.00 91.44 196 VAL A N 1
ATOM 1649 C CA . VAL A 1 196 ? -20.223 -12.464 8.826 1.00 91.44 196 VAL A CA 1
ATOM 1650 C C . VAL A 1 196 ? -19.282 -11.821 9.834 1.00 91.44 196 VAL A C 1
ATOM 1652 O O . VAL A 1 196 ? -19.111 -10.607 9.848 1.00 91.44 196 VAL A O 1
ATOM 1655 N N . LYS A 1 197 ? -18.644 -12.625 10.689 1.00 91.62 197 LYS A N 1
ATOM 1656 C CA . LYS A 1 197 ? -17.607 -12.121 11.597 1.00 91.62 197 LYS A CA 1
ATOM 1657 C C . LYS A 1 197 ? -16.290 -11.983 10.846 1.00 91.62 197 LYS A C 1
ATOM 1659 O O . LYS A 1 197 ? -15.851 -12.926 10.194 1.00 91.62 197 LYS A O 1
ATOM 1664 N N . ILE A 1 198 ? -15.648 -10.830 10.992 1.00 92.44 198 ILE A N 1
ATOM 1665 C CA . ILE A 1 198 ? -14.315 -10.568 10.450 1.00 92.44 198 ILE A CA 1
ATOM 1666 C C . ILE A 1 198 ? -13.332 -10.312 11.585 1.00 92.44 198 ILE A C 1
ATOM 1668 O O . ILE A 1 198 ? -13.690 -9.753 12.622 1.00 92.44 198 ILE A O 1
ATOM 1672 N N . PHE A 1 199 ? -12.087 -10.726 11.377 1.00 90.00 199 PHE A N 1
ATOM 1673 C CA . PHE A 1 199 ? -10.981 -10.423 12.272 1.00 90.00 199 PHE A CA 1
ATOM 1674 C C . PHE A 1 199 ? -9.943 -9.614 11.503 1.00 90.00 199 PHE A C 1
ATOM 1676 O O . PHE A 1 199 ? -9.312 -10.127 10.581 1.00 90.00 199 PHE A O 1
ATOM 1683 N N . LEU A 1 200 ? -9.799 -8.342 11.873 1.00 93.25 200 LEU A N 1
ATOM 1684 C CA . LEU A 1 200 ? -8.838 -7.436 11.260 1.00 93.25 200 LEU A CA 1
ATOM 1685 C C . LEU A 1 200 ? -7.592 -7.330 12.135 1.00 93.25 200 LEU A C 1
ATOM 1687 O O . LEU A 1 200 ? -7.637 -6.841 13.264 1.00 93.25 200 LEU A O 1
ATOM 1691 N N . ASN A 1 201 ? -6.472 -7.784 11.586 1.00 92.81 201 ASN A N 1
ATOM 1692 C CA . ASN A 1 201 ? -5.135 -7.563 12.119 1.00 92.81 201 ASN A CA 1
ATOM 1693 C C . ASN A 1 201 ? -4.386 -6.507 11.287 1.00 92.81 201 ASN A C 1
ATOM 1695 O O . ASN A 1 201 ? -4.870 -6.053 10.245 1.00 92.81 201 ASN A O 1
ATOM 1699 N N . LYS A 1 202 ? -3.188 -6.135 11.744 1.00 93.50 202 LYS A N 1
ATOM 1700 C CA . LYS A 1 202 ? -2.348 -5.129 11.088 1.00 93.50 202 LYS A CA 1
ATOM 1701 C C . LYS A 1 202 ? -2.138 -5.447 9.601 1.00 93.50 202 LYS A C 1
ATOM 1703 O O . LYS A 1 202 ? -2.346 -4.579 8.759 1.00 93.50 202 LYS A O 1
ATOM 1708 N N . ASP A 1 203 ? -1.824 -6.697 9.279 1.00 92.56 203 ASP A N 1
ATOM 1709 C CA . ASP A 1 203 ? -1.533 -7.181 7.925 1.00 92.56 203 ASP A CA 1
ATOM 1710 C C . ASP A 1 203 ? -2.752 -7.025 7.012 1.00 92.56 203 ASP A C 1
ATOM 1712 O O . ASP A 1 203 ? -2.659 -6.456 5.928 1.00 92.56 203 ASP A O 1
ATOM 1716 N N . SER A 1 204 ? -3.920 -7.469 7.480 1.00 92.62 204 SER A N 1
ATOM 1717 C CA . SER A 1 204 ? -5.180 -7.384 6.739 1.00 92.62 204 SER A CA 1
ATOM 1718 C C . SER A 1 204 ? -5.628 -5.942 6.507 1.00 92.62 204 SER A C 1
ATOM 1720 O O . SER A 1 204 ? -6.223 -5.645 5.475 1.00 92.62 204 SER A O 1
ATOM 1722 N N . VAL A 1 205 ? -5.310 -5.022 7.423 1.00 95.25 205 VAL A N 1
ATOM 1723 C CA . VAL A 1 205 ? -5.600 -3.598 7.242 1.00 95.25 205 VAL A CA 1
ATOM 1724 C C . VAL A 1 205 ? -4.639 -2.989 6.221 1.00 95.25 205 VAL A C 1
ATOM 1726 O O . VAL A 1 205 ? -5.086 -2.349 5.266 1.00 95.25 205 VAL A O 1
ATOM 1729 N N . ILE A 1 206 ? -3.329 -3.200 6.374 1.00 95.81 206 ILE A N 1
ATOM 1730 C CA . ILE A 1 206 ? -2.315 -2.598 5.496 1.00 95.81 206 ILE A CA 1
ATOM 1731 C C . ILE A 1 206 ? -2.381 -3.193 4.081 1.00 95.81 206 ILE A C 1
ATOM 1733 O O . ILE A 1 206 ? -2.581 -2.448 3.113 1.00 95.81 206 ILE A O 1
ATOM 1737 N N . PHE A 1 207 ? -2.278 -4.517 3.954 1.00 94.56 207 PHE A N 1
ATOM 1738 C CA . PHE A 1 207 ? -2.201 -5.221 2.669 1.00 94.56 207 PHE A CA 1
ATOM 1739 C C . PHE A 1 207 ? -3.568 -5.583 2.083 1.00 94.56 207 PHE A C 1
ATOM 1741 O O . PHE A 1 207 ? -3.701 -5.656 0.864 1.00 94.56 207 PHE A O 1
ATOM 1748 N N . GLY A 1 208 ? -4.584 -5.755 2.929 1.00 92.75 208 GLY A N 1
ATOM 1749 C CA . GLY A 1 208 ? -5.892 -6.280 2.538 1.00 92.75 208 GLY A CA 1
ATOM 1750 C C . GLY A 1 208 ? -6.045 -7.780 2.810 1.00 92.75 208 GLY A C 1
ATOM 1751 O O . GLY A 1 208 ? -5.097 -8.490 3.147 1.00 92.75 208 GLY A O 1
ATOM 1752 N N . VAL A 1 209 ? -7.273 -8.271 2.669 1.00 92.56 209 VAL A N 1
ATOM 1753 C CA . VAL A 1 209 ? -7.654 -9.677 2.832 1.00 92.56 209 VAL A CA 1
ATOM 1754 C C . VAL A 1 209 ? -7.591 -10.365 1.469 1.00 92.56 209 VAL A C 1
ATOM 1756 O O . VAL A 1 209 ? -8.450 -10.142 0.623 1.00 92.56 209 VAL A O 1
ATOM 1759 N N . LEU A 1 210 ? -6.591 -11.218 1.245 1.00 86.94 210 LEU A N 1
ATOM 1760 C CA . LEU A 1 210 ? -6.309 -11.797 -0.079 1.00 86.94 210 LEU A CA 1
ATOM 1761 C C . LEU A 1 210 ? -7.231 -12.954 -0.506 1.00 86.94 210 LEU A C 1
ATOM 1763 O O . LEU A 1 210 ? -7.072 -13.479 -1.604 1.00 86.94 210 LEU A O 1
ATOM 1767 N N . ASN A 1 211 ? -8.202 -13.349 0.319 1.00 78.00 211 ASN A N 1
ATOM 1768 C CA . ASN A 1 211 ? -9.149 -14.404 -0.046 1.00 78.00 211 ASN A CA 1
ATOM 1769 C C . ASN A 1 211 ? -10.067 -13.929 -1.188 1.00 78.00 211 ASN A C 1
ATOM 1771 O O . ASN A 1 211 ? -10.567 -12.802 -1.153 1.00 78.00 211 ASN A O 1
ATOM 1775 N N . SER A 1 212 ? -10.298 -14.805 -2.173 1.00 58.34 212 SER A N 1
ATOM 1776 C CA . SER A 1 212 ? -10.930 -14.502 -3.470 1.00 58.34 212 SER A CA 1
ATOM 1777 C C . SER A 1 212 ? -12.306 -13.831 -3.394 1.00 58.34 212 SER A C 1
ATOM 1779 O O . SER A 1 212 ? -12.665 -13.100 -4.313 1.00 58.34 212 SER A O 1
ATOM 1781 N N . ASP A 1 213 ? -13.036 -14.001 -2.290 1.00 68.31 213 ASP A N 1
ATOM 1782 C CA . ASP A 1 213 ? -14.448 -13.604 -2.189 1.00 68.31 213 ASP A CA 1
ATOM 1783 C C . ASP A 1 213 ? -14.665 -12.267 -1.454 1.00 68.31 213 ASP A C 1
ATOM 1785 O O . ASP A 1 213 ? -15.790 -11.798 -1.298 1.00 68.31 213 ASP A O 1
ATOM 1789 N N . ASN A 1 214 ? -13.591 -11.605 -1.013 1.00 82.25 214 ASN A N 1
ATOM 1790 C CA . ASN A 1 214 ? -13.674 -10.464 -0.096 1.00 82.25 214 ASN A CA 1
ATOM 1791 C C . ASN A 1 214 ? -13.440 -9.098 -0.768 1.00 82.25 214 ASN A C 1
ATOM 1793 O O . ASN A 1 214 ? -12.923 -8.177 -0.135 1.00 82.25 214 ASN A O 1
ATOM 1797 N N . LEU A 1 215 ? -13.809 -8.917 -2.043 1.00 91.88 215 LEU A N 1
ATOM 1798 C CA . LEU A 1 215 ? -13.613 -7.631 -2.741 1.00 91.88 215 LEU A CA 1
ATOM 1799 C C . LEU A 1 215 ? -14.369 -6.475 -2.072 1.00 91.88 215 LEU A C 1
ATOM 1801 O O . LEU A 1 215 ? -13.794 -5.403 -1.896 1.00 91.88 215 LEU A O 1
ATOM 1805 N N . VAL A 1 216 ? -15.611 -6.707 -1.633 1.00 92.88 216 VAL A N 1
ATOM 1806 C CA . VAL A 1 216 ? -16.413 -5.701 -0.911 1.00 92.88 216 VAL A CA 1
ATOM 1807 C C . VAL A 1 216 ? -15.752 -5.336 0.418 1.00 92.88 216 VAL A C 1
ATOM 1809 O O . VAL A 1 216 ? -15.620 -4.159 0.739 1.00 92.88 216 VAL A O 1
ATOM 1812 N N . LEU A 1 217 ? -15.262 -6.331 1.165 1.00 94.19 217 LEU A N 1
ATOM 1813 C CA . LEU A 1 217 ? -14.553 -6.096 2.422 1.00 94.19 217 LEU A CA 1
ATOM 1814 C C . LEU A 1 217 ? -13.286 -5.269 2.192 1.00 94.19 217 LEU A C 1
ATOM 1816 O O . LEU A 1 217 ? -13.058 -4.282 2.886 1.00 94.19 217 LEU A O 1
ATOM 1820 N N . ASN A 1 218 ? -12.489 -5.627 1.186 1.00 95.44 218 ASN A N 1
ATOM 1821 C CA . ASN A 1 218 ? -11.279 -4.887 0.833 1.00 95.44 218 ASN A CA 1
ATOM 1822 C C . ASN A 1 218 ? -11.572 -3.460 0.380 1.00 95.44 218 ASN A C 1
ATOM 1824 O O . ASN A 1 218 ? -10.821 -2.549 0.725 1.00 95.44 218 ASN A O 1
ATOM 1828 N N . TYR A 1 219 ? -12.663 -3.254 -0.355 1.00 95.19 219 TYR A N 1
ATOM 1829 C CA . TYR A 1 219 ? -13.132 -1.922 -0.705 1.00 95.19 219 TYR A CA 1
ATOM 1830 C C . TYR A 1 219 ? -13.487 -1.110 0.549 1.00 95.19 219 TYR A C 1
ATOM 1832 O O . TYR A 1 219 ? -12.971 -0.007 0.727 1.00 95.19 219 TYR A O 1
ATOM 1840 N N . CYS A 1 220 ? -14.272 -1.671 1.474 1.00 95.00 220 CYS A N 1
ATOM 1841 C CA . CYS A 1 220 ? -14.625 -0.999 2.727 1.00 95.00 220 CYS A CA 1
ATOM 1842 C C . CYS A 1 220 ? -13.399 -0.715 3.613 1.00 95.00 220 CYS A C 1
ATOM 1844 O O . CYS A 1 220 ? -13.300 0.373 4.179 1.00 95.00 220 CYS A O 1
ATOM 1846 N N . ILE A 1 221 ? -12.437 -1.641 3.700 1.00 96.06 221 ILE A N 1
ATOM 1847 C CA . ILE A 1 221 ? -11.164 -1.432 4.412 1.00 96.06 221 ILE A CA 1
ATOM 1848 C C . ILE A 1 221 ? -10.365 -0.300 3.754 1.00 96.06 221 ILE A C 1
ATOM 1850 O O . ILE A 1 221 ? -9.812 0.554 4.449 1.00 96.06 221 ILE A O 1
ATOM 1854 N N . LEU A 1 222 ? -10.301 -0.259 2.421 1.00 96.38 222 LEU A N 1
ATOM 1855 C CA . LEU A 1 222 ? -9.600 0.796 1.690 1.00 96.38 222 LEU A CA 1
ATOM 1856 C C . LEU A 1 222 ? -10.239 2.170 1.923 1.00 96.38 222 LEU A C 1
ATOM 1858 O O . LEU A 1 222 ? -9.522 3.133 2.206 1.00 96.38 222 LEU A O 1
ATOM 1862 N N . GLN A 1 223 ? -11.568 2.239 1.891 1.00 96.19 223 GLN A N 1
ATOM 1863 C CA . GLN A 1 223 ? -12.318 3.446 2.228 1.00 96.19 223 GLN A CA 1
ATOM 1864 C C . GLN A 1 223 ? -12.059 3.891 3.670 1.00 96.19 223 GLN A C 1
ATOM 1866 O O . GLN A 1 223 ? -11.783 5.065 3.925 1.00 96.19 223 GLN A O 1
ATOM 1871 N N . ALA A 1 224 ? -12.070 2.953 4.618 1.00 96.06 224 ALA A N 1
ATOM 1872 C CA . ALA A 1 224 ? -11.805 3.235 6.024 1.00 96.06 224 ALA A CA 1
ATOM 1873 C C . ALA A 1 224 ? -10.390 3.790 6.242 1.00 96.06 224 ALA A C 1
ATOM 1875 O O . ALA A 1 224 ? -10.217 4.802 6.923 1.00 96.06 224 ALA A O 1
ATOM 1876 N N . LYS A 1 225 ? -9.373 3.208 5.593 1.00 95.88 225 LYS A N 1
ATOM 1877 C CA . LYS A 1 225 ? -8.008 3.754 5.617 1.00 95.88 225 LYS A CA 1
ATOM 1878 C C . LYS A 1 225 ? -7.942 5.160 5.031 1.00 95.88 225 LYS A C 1
ATOM 1880 O O . LYS A 1 225 ? -7.277 6.029 5.595 1.00 95.88 225 LYS A O 1
ATOM 1885 N N . TYR A 1 226 ? -8.615 5.394 3.907 1.00 95.56 226 TYR A N 1
ATOM 1886 C CA . TYR A 1 226 ? -8.629 6.710 3.279 1.00 95.56 226 TYR A CA 1
ATOM 1887 C C . TYR A 1 226 ? -9.265 7.766 4.200 1.00 95.56 226 TYR A C 1
ATOM 1889 O O . TYR A 1 226 ? -8.688 8.841 4.383 1.00 95.56 226 TYR A O 1
ATOM 1897 N N . TYR A 1 227 ? -10.384 7.427 4.845 1.00 94.62 227 TYR A N 1
ATOM 1898 C CA . TYR A 1 227 ? -11.044 8.256 5.856 1.00 94.62 227 TYR A CA 1
ATOM 1899 C C . TYR A 1 227 ? -10.126 8.565 7.050 1.00 94.62 227 TYR A C 1
ATOM 1901 O O . TYR A 1 227 ? -9.925 9.737 7.369 1.00 94.62 227 TYR A O 1
ATOM 1909 N N . ILE A 1 228 ? -9.490 7.549 7.651 1.00 94.25 228 ILE A N 1
ATOM 1910 C CA . ILE A 1 228 ? -8.530 7.737 8.758 1.00 94.25 228 ILE A CA 1
ATOM 1911 C C . ILE A 1 228 ? -7.421 8.709 8.343 1.00 94.25 228 ILE A C 1
ATOM 1913 O O . ILE A 1 228 ? -7.080 9.633 9.082 1.00 94.25 228 ILE A O 1
ATOM 1917 N N . ASN A 1 229 ? -6.866 8.527 7.142 1.00 93.75 229 ASN A N 1
ATOM 1918 C CA . ASN A 1 229 ? -5.821 9.405 6.633 1.00 93.75 229 ASN A CA 1
ATOM 1919 C C . ASN A 1 229 ? -6.312 10.844 6.433 1.00 93.75 229 ASN A C 1
ATOM 1921 O O . ASN A 1 229 ? -5.578 11.780 6.743 1.00 93.75 229 ASN A O 1
ATOM 1925 N N . TYR A 1 230 ? -7.527 11.019 5.912 1.00 91.38 230 TYR A N 1
ATOM 1926 C CA . TYR A 1 230 ? -8.139 12.328 5.714 1.00 91.38 230 TYR A CA 1
ATOM 1927 C C . TYR A 1 230 ? -8.342 13.062 7.046 1.00 91.38 230 TYR A C 1
ATOM 1929 O O . TYR A 1 230 ? -7.869 14.190 7.189 1.00 91.38 230 TYR A O 1
ATOM 1937 N N . VAL A 1 231 ? -8.968 12.417 8.035 1.00 89.25 231 VAL A N 1
ATOM 1938 C CA . VAL A 1 231 ? -9.225 13.024 9.353 1.00 89.25 231 VAL A CA 1
ATOM 1939 C C . VAL A 1 231 ? -7.915 13.389 10.048 1.00 89.25 231 VAL A C 1
ATOM 1941 O O . VAL A 1 231 ? -7.734 14.536 10.448 1.00 89.25 231 VAL A O 1
ATOM 1944 N N . LYS A 1 232 ? -6.952 12.459 10.108 1.00 87.56 232 LYS A N 1
ATOM 1945 C CA . LYS A 1 232 ? -5.663 12.719 10.767 1.00 87.56 232 LYS A CA 1
ATOM 1946 C C . LYS A 1 232 ? -4.834 13.816 10.095 1.00 87.56 232 LYS A C 1
ATOM 1948 O O . LYS A 1 232 ? -4.130 14.545 10.780 1.00 87.56 232 LYS A O 1
ATOM 1953 N N . ASN A 1 233 ? -4.899 13.953 8.769 1.00 84.56 233 ASN A N 1
ATOM 1954 C CA . ASN A 1 233 ? -4.118 14.972 8.058 1.00 84.56 233 ASN A CA 1
ATOM 1955 C C . ASN A 1 233 ? -4.759 16.365 8.078 1.00 84.56 233 ASN A C 1
ATOM 1957 O O . ASN A 1 233 ? -4.056 17.350 7.882 1.00 84.56 233 ASN A O 1
ATOM 1961 N N . THR A 1 234 ? -6.076 16.460 8.254 1.00 75.81 234 THR A N 1
ATOM 1962 C CA . THR A 1 234 ? -6.791 17.744 8.208 1.00 75.81 234 THR A CA 1
ATOM 1963 C C . THR A 1 234 ? -6.778 18.493 9.540 1.00 75.81 234 THR A C 1
ATOM 1965 O O . THR A 1 234 ? -7.295 19.605 9.580 1.00 75.81 234 THR A O 1
ATOM 1968 N N . GLN A 1 235 ? -6.194 17.923 10.608 1.00 62.22 235 GLN A N 1
ATOM 1969 C CA . GLN A 1 235 ? -6.240 18.477 11.973 1.00 62.22 235 GLN A CA 1
ATOM 1970 C C . GLN A 1 235 ? -7.652 18.958 12.349 1.00 62.22 235 GLN A C 1
ATOM 1972 O O . GLN A 1 235 ? -7.837 19.971 13.022 1.00 62.22 235 GLN A O 1
ATOM 1977 N N . LEU A 1 236 ? -8.689 18.240 11.893 1.00 54.16 236 LEU A N 1
ATOM 1978 C CA . LEU A 1 236 ? -10.038 18.400 12.423 1.00 54.16 236 LEU A CA 1
ATOM 1979 C C . LEU A 1 236 ? -10.032 17.784 13.827 1.00 54.16 236 LEU A C 1
ATOM 1981 O O . LEU A 1 236 ? -10.611 16.722 14.044 1.00 54.16 236 LEU A O 1
ATOM 1985 N N . ASP A 1 237 ? -9.366 18.463 14.766 1.00 45.66 237 ASP A N 1
ATOM 1986 C CA . ASP A 1 237 ? -9.043 18.085 16.154 1.00 45.66 237 ASP A CA 1
ATOM 1987 C C . ASP A 1 237 ? -10.277 17.789 17.037 1.00 45.66 237 ASP A C 1
ATOM 1989 O O . ASP A 1 237 ? -10.197 17.739 18.263 1.00 45.66 237 ASP A O 1
ATOM 1993 N N . ARG A 1 238 ? -11.462 17.630 16.440 1.00 50.97 238 ARG A N 1
ATOM 1994 C CA . ARG A 1 238 ? -12.740 17.420 17.130 1.00 50.97 238 ARG A CA 1
ATOM 1995 C C . ARG A 1 238 ? -13.649 16.367 16.500 1.00 50.97 238 ARG A C 1
ATOM 1997 O O . ARG A 1 238 ? -14.713 16.107 17.059 1.00 50.97 238 ARG A O 1
ATOM 2004 N N . LEU A 1 239 ? -13.283 15.757 15.371 1.00 56.31 239 LEU A N 1
ATOM 2005 C CA . LEU A 1 239 ? -14.048 14.629 14.836 1.00 56.31 239 LEU A CA 1
ATOM 2006 C C . LEU A 1 239 ? -13.461 13.332 15.387 1.00 56.31 239 LEU A C 1
ATOM 2008 O O . LEU A 1 239 ? -12.445 12.854 14.895 1.00 56.31 239 LEU A O 1
ATOM 2012 N N . LEU A 1 240 ? -14.122 12.773 16.405 1.00 67.31 240 LEU A N 1
ATOM 2013 C CA . LEU A 1 240 ? -13.861 11.412 16.874 1.00 67.31 240 LEU A CA 1
ATOM 2014 C C . LEU A 1 240 ? -13.874 10.460 15.674 1.00 67.31 240 LEU A C 1
ATOM 2016 O O . LEU A 1 240 ? -14.895 10.360 14.976 1.00 67.31 240 LEU A O 1
ATOM 2020 N N . ILE A 1 241 ? -12.755 9.766 15.445 1.00 79.38 241 ILE A N 1
ATOM 2021 C CA . ILE A 1 241 ? -12.676 8.735 14.410 1.00 79.38 241 ILE A CA 1
ATOM 2022 C C . ILE A 1 241 ? -13.624 7.616 14.834 1.00 79.38 241 ILE A C 1
ATOM 2024 O O . ILE A 1 241 ? -13.348 6.846 15.749 1.00 79.38 241 ILE A O 1
ATOM 2028 N N . SER A 1 242 ? -14.778 7.552 14.178 1.00 84.12 242 SER A N 1
ATOM 2029 C CA . SER A 1 242 ? -15.860 6.632 14.521 1.00 84.12 242 SER A CA 1
ATOM 2030 C C . SER A 1 242 ? -16.482 6.056 13.263 1.00 84.12 242 SER A C 1
ATOM 2032 O O . SER A 1 242 ? -16.494 6.689 12.201 1.00 84.12 242 SER A O 1
ATOM 2034 N N . VAL A 1 243 ? -17.053 4.858 13.382 1.00 83.69 243 VAL A N 1
ATOM 2035 C CA . VAL A 1 243 ? -17.726 4.216 12.245 1.00 83.69 243 VAL A CA 1
ATOM 2036 C C . VAL A 1 243 ? -18.937 5.025 11.783 1.00 83.69 243 VAL A C 1
ATOM 2038 O O . VAL A 1 243 ? -19.191 5.119 10.590 1.00 83.69 243 VAL A O 1
ATOM 2041 N N . GLN A 1 244 ? -19.654 5.688 12.693 1.00 82.50 244 GLN A N 1
ATOM 2042 C CA . GLN A 1 244 ? -20.795 6.533 12.326 1.00 82.50 244 GLN A CA 1
ATOM 2043 C C . GLN A 1 244 ? -20.388 7.722 11.446 1.00 82.50 244 GLN A C 1
ATOM 2045 O O . GLN A 1 244 ? -21.104 8.054 10.502 1.00 82.50 244 GLN A O 1
ATOM 2050 N N . ALA A 1 245 ? -19.255 8.364 11.748 1.00 80.31 245 ALA A N 1
ATOM 2051 C CA . ALA A 1 245 ? -18.725 9.450 10.930 1.00 80.31 245 ALA A CA 1
ATOM 2052 C C . ALA A 1 245 ? -18.172 8.928 9.595 1.00 80.31 245 ALA A C 1
ATOM 2054 O O . ALA A 1 245 ? -18.437 9.526 8.556 1.00 80.31 245 ALA A O 1
ATOM 2055 N N . PHE A 1 246 ? -17.490 7.780 9.613 1.00 87.12 246 PHE A N 1
ATOM 2056 C CA . PHE A 1 246 ? -17.042 7.077 8.409 1.00 87.12 246 PHE A CA 1
ATOM 2057 C C . PHE A 1 246 ? -18.203 6.767 7.451 1.00 87.12 246 PHE A C 1
ATOM 2059 O O . PHE A 1 246 ? -18.112 7.076 6.270 1.00 87.12 246 PHE A O 1
ATOM 2066 N N . LEU A 1 247 ? -19.326 6.238 7.941 1.00 85.12 247 LEU A N 1
ATOM 2067 C CA . LEU A 1 247 ? -20.481 5.904 7.093 1.00 85.12 247 LEU A CA 1
ATOM 2068 C C . LEU A 1 247 ? -21.174 7.127 6.474 1.00 85.12 247 LEU A C 1
ATOM 2070 O O . LEU A 1 247 ? -21.903 6.972 5.502 1.00 85.12 247 LEU A O 1
ATOM 2074 N N . LYS A 1 248 ? -20.959 8.327 7.024 1.00 84.62 248 LYS A N 1
ATOM 2075 C CA . LYS A 1 248 ? -21.467 9.601 6.484 1.00 84.62 248 LYS A CA 1
ATOM 2076 C C . LYS A 1 248 ? -20.461 10.321 5.581 1.00 84.62 248 LYS A C 1
ATOM 2078 O O . LYS A 1 248 ? -20.777 11.384 5.059 1.00 84.62 248 LYS A O 1
ATOM 2083 N N . PHE A 1 249 ? -19.236 9.807 5.472 1.00 77.56 249 PHE A N 1
ATOM 2084 C CA . PHE A 1 249 ? -18.146 10.443 4.731 1.00 77.56 249 PHE A CA 1
ATOM 2085 C C . PHE A 1 249 ? -18.231 10.210 3.212 1.00 77.56 249 PHE A C 1
ATOM 2087 O O . PHE A 1 249 ? -17.524 10.882 2.460 1.00 77.56 249 PHE A O 1
ATOM 2094 N N . PHE A 1 250 ? -19.086 9.283 2.772 1.00 65.12 250 PHE A N 1
ATOM 2095 C CA . PHE A 1 250 ? -19.279 8.896 1.373 1.00 65.12 250 PHE A CA 1
ATOM 2096 C C . PHE A 1 250 ? -20.664 9.286 0.874 1.00 65.12 250 PHE A C 1
ATOM 2098 O O . PHE A 1 250 ? -21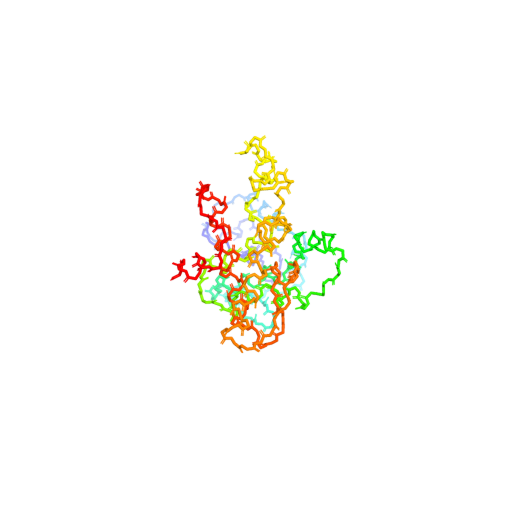.625 9.164 1.667 1.00 65.12 250 PHE A O 1
#

Secondary structure (DSSP, 8-state):
--S--SGGGGB-TTSPBPPHHHHHHHHT----HHHHHHHHHHS-HHHHHHHHHS---S--TT-PPEEEETTEEEEGGG--HHHHHHHHHTT--PPPHHHHHHHHHHT----HHHHHHHHHHHHHH---HHHHHHHHHHHTT-S--HHHHHHTTS-S--B-TTT-SB--HHIIIIISHHHHHHHHHHHHHHHHHHS------HHHHHT---STT-HHHHHHHHHHHHHHHHHHHTT-TT----HHHHHT--

Radius of gyration: 31.74 Å; chains: 1; bounding box: 66×34×80 Å

pLDDT: mean 84.4, std 12.62, range [45.66, 97.19]

Foldseek 3Di:
DQQDDDPLSQADLQLHGDAPVRSCVRRVDDDDNVRVVVVVVPDDPVVSVVSNVDSDDSDDPPCQPWDDDPNDTDRPVPDDPVNVVVVVVVPDPDPQPLQVVVCVVVVHDDDPVRVVLLLCLQVLQDPDVVLNVVLVCLSNQNQDALVVCVVVVNDPDQADPQPGHRTGSLCLQDVPPLNVVQVVQVQVVCCVVPVDGDDDDSCCLNRNDSDPPCSVVRNLSSLLSVVSSVCRVVCPVPDRSHVVVSVVPD

Organism: Mytilus coruscus (NCBI:txid42192)

Sequence (250 aa):
MKGIRFINDIVDDKGEFLSHDAINKKYNLNVTFVDILSIKLAIPRDWKDLILQQHMSPNSNSFGFVFEYENKKMPISKLFAKDVYSLFIDRGSVSPISQQRWEESFNIEISDEKWNSIYLLAFKCTIESKLQAFQYKMLHRIVSHNYLLEKYKLSLTNECASCKEIETIEHKFFECTEIKQFWREFSNWWYLVFGVKIFLNKDSVIFGVLNSDNLVLNYCILQAKYYINYVKNTQLDRLLISVQAFLKFF